Protein AF-A0A453C137-F1 (afdb_monomer_lite)

Secondary structure (DSSP, 8-state):
-TTSS-B--TTT---SB-HHHHHHHHHHHHHHHTTS-HHHHHHHHHHHTT--S-HHHHHHHHHHHHHH---TT-EEEEEETTEEEEEEEEEEEESSS-EEEEEEEE-TTS-EEEEEEEEGGGEE--S-SS-HHHHHHHHHHHEEEETTEEE-HHHHHHHT---SPPGGGHHHHHHHHHHHHHTS--SS-------

Sequence (195 aa):
LYRKRVWTCKVSGKSNLTYEEALVSEQRAAEKAQQLPRELMSPVLQMIQYSTLNLTDLVNKIYGSLQENLFEGLELHAKRDGSESACKILKVVGSGKTTSYEVGWIGQDNAITSTSVLRADDLIRKKAPCGRNMLKIFIRESTSQNSPWIVHMDLAKKYGIPTEPPKDMIVTIFSCFLYSLSYYYDPNTSWLTEW

Radius of gyration: 21.4 Å; chains: 1; bounding box: 45×45×66 Å

Structure (mmCIF, N/CA/C/O backbone):
data_AF-A0A453C137-F1
#
_entry.id   AF-A0A453C137-F1
#
loop_
_atom_site.group_PDB
_atom_site.id
_atom_site.type_symbol
_atom_site.label_atom_id
_atom_site.label_alt_id
_atom_site.label_comp_id
_atom_site.label_asym_id
_atom_site.label_entity_id
_atom_site.label_seq_id
_atom_site.pdbx_PDB_ins_code
_atom_site.Cartn_x
_atom_site.Cartn_y
_atom_site.Cartn_z
_atom_site.occupancy
_atom_site.B_iso_or_equiv
_atom_site.auth_seq_id
_atom_site.auth_comp_id
_atom_site.auth_asym_id
_atom_site.auth_atom_id
_atom_site.pdbx_PDB_model_num
ATOM 1 N N . LEU A 1 1 ? 16.926 -19.346 -25.808 1.00 78.75 1 LEU A N 1
ATOM 2 C CA . LEU A 1 1 ? 16.987 -18.428 -24.645 1.00 78.75 1 LEU A CA 1
ATOM 3 C C . LEU A 1 1 ? 15.736 -18.527 -23.761 1.00 78.75 1 LEU A C 1
ATOM 5 O O . LEU A 1 1 ? 15.878 -18.723 -22.564 1.00 78.75 1 LEU A O 1
ATOM 9 N N . TYR A 1 2 ?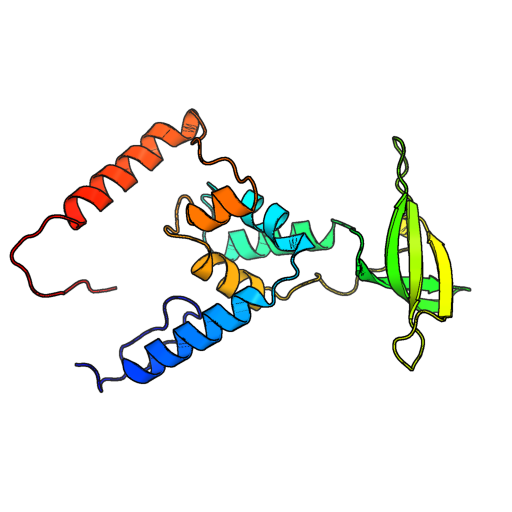 14.529 -18.503 -24.334 1.00 88.81 2 TYR A N 1
ATOM 10 C CA . TYR A 1 2 ? 13.247 -18.470 -23.602 1.00 88.81 2 TYR A CA 1
ATOM 11 C C . TYR A 1 2 ? 12.959 -19.638 -22.637 1.00 88.81 2 TYR A C 1
ATOM 13 O O . TYR A 1 2 ? 12.317 -19.435 -21.613 1.00 88.81 2 TYR A O 1
ATOM 21 N N . ARG A 1 3 ? 13.487 -20.842 -22.906 1.00 91.81 3 ARG A N 1
ATOM 22 C CA . ARG A 1 3 ? 13.360 -22.020 -22.018 1.00 91.81 3 ARG A CA 1
ATOM 23 C C . ARG A 1 3 ? 14.419 -22.097 -20.906 1.00 91.81 3 ARG A C 1
ATOM 25 O O . ARG A 1 3 ? 14.374 -23.011 -20.091 1.00 91.81 3 ARG A O 1
ATOM 32 N N . LYS A 1 4 ? 15.406 -21.190 -20.885 1.00 94.56 4 LYS A N 1
ATOM 33 C CA . LYS A 1 4 ? 16.416 -21.146 -19.814 1.00 94.56 4 LYS A CA 1
ATOM 34 C C . LYS A 1 4 ? 15.814 -20.487 -18.576 1.00 94.56 4 LYS A C 1
ATOM 36 O O . LYS A 1 4 ? 15.085 -19.510 -18.709 1.00 94.56 4 LYS A O 1
ATOM 41 N N . ARG A 1 5 ? 16.170 -20.974 -17.387 1.00 95.50 5 ARG A N 1
ATOM 42 C CA . ARG A 1 5 ? 15.717 -20.417 -16.105 1.00 95.50 5 ARG A CA 1
ATOM 43 C C . ARG A 1 5 ? 16.576 -19.242 -15.639 1.00 95.50 5 ARG A C 1
ATOM 45 O O . ARG A 1 5 ? 17.238 -19.296 -14.614 1.00 95.50 5 ARG A O 1
ATOM 52 N N . VAL A 1 6 ? 16.613 -18.198 -16.453 1.00 95.44 6 VAL A N 1
ATOM 53 C CA . VAL A 1 6 ? 17.407 -16.980 -16.205 1.00 95.44 6 VAL A CA 1
ATOM 54 C C . VAL A 1 6 ? 16.528 -15.742 -16.045 1.00 95.44 6 VAL A C 1
ATOM 56 O O . VAL A 1 6 ? 17.033 -14.654 -15.801 1.00 95.44 6 VAL A O 1
ATOM 59 N N . TRP A 1 7 ? 15.211 -15.895 -16.184 1.00 94.50 7 TRP A N 1
ATOM 60 C CA . TRP A 1 7 ? 14.275 -14.784 -16.167 1.00 94.50 7 TRP A CA 1
ATOM 61 C C . TRP A 1 7 ? 13.843 -14.458 -14.742 1.00 94.50 7 TRP A C 1
ATOM 63 O O . TRP A 1 7 ? 13.707 -15.339 -13.885 1.00 94.50 7 TRP A O 1
ATOM 73 N N . THR A 1 8 ? 13.611 -13.169 -14.516 1.00 94.81 8 THR A N 1
ATOM 74 C CA . THR A 1 8 ? 13.088 -12.628 -13.266 1.00 94.81 8 THR A CA 1
ATOM 75 C C . THR A 1 8 ? 11.828 -11.837 -13.570 1.00 94.81 8 THR A C 1
ATOM 77 O O . THR A 1 8 ? 11.821 -10.987 -14.452 1.00 94.81 8 THR A O 1
ATOM 80 N N . CYS A 1 9 ? 10.758 -12.115 -12.833 1.00 93.50 9 CYS A N 1
ATOM 81 C CA . CYS A 1 9 ? 9.501 -11.381 -12.931 1.00 93.50 9 CYS A CA 1
ATOM 82 C C . CYS A 1 9 ? 9.709 -9.927 -12.483 1.00 93.50 9 CYS A C 1
ATOM 84 O O . CYS A 1 9 ? 10.063 -9.694 -11.321 1.00 93.50 9 CYS A O 1
ATOM 86 N N . LYS A 1 10 ? 9.425 -8.953 -13.357 1.00 90.38 10 LYS A N 1
ATOM 87 C CA . LYS A 1 10 ? 9.637 -7.519 -13.084 1.00 90.38 10 LYS A CA 1
ATOM 88 C C . LYS A 1 10 ? 8.884 -7.030 -11.843 1.00 90.38 10 LYS A C 1
ATOM 90 O O . LYS A 1 10 ? 9.412 -6.250 -11.055 1.00 90.38 10 LYS A O 1
ATOM 95 N N . VAL A 1 11 ? 7.661 -7.517 -11.646 1.00 91.12 11 VAL A N 1
ATOM 96 C CA . VAL A 1 11 ? 6.744 -7.024 -10.607 1.00 91.12 11 VAL A CA 1
ATOM 97 C C . VAL A 1 11 ? 6.994 -7.709 -9.257 1.00 91.12 11 VAL A C 1
ATOM 99 O O . VAL A 1 11 ? 7.174 -7.062 -8.222 1.00 91.12 11 VAL A O 1
ATOM 102 N N . SER A 1 12 ? 7.055 -9.045 -9.243 1.00 89.62 12 SER A N 1
ATOM 103 C CA . SER A 1 12 ? 7.234 -9.809 -7.999 1.00 89.62 12 SER A CA 1
ATOM 104 C C . SER A 1 12 ? 8.695 -9.940 -7.557 1.00 89.62 12 SER A C 1
ATOM 106 O O . SER A 1 12 ? 8.953 -10.143 -6.371 1.00 89.62 12 SER A O 1
ATOM 108 N N . GLY A 1 13 ? 9.651 -9.825 -8.485 1.00 90.88 13 GLY A N 1
ATOM 109 C CA . GLY A 1 13 ? 11.076 -10.066 -8.247 1.00 90.88 13 GLY A CA 1
ATOM 110 C C . GLY A 1 13 ? 11.463 -11.545 -8.124 1.00 90.88 13 GLY A C 1
ATOM 111 O O . GLY A 1 13 ? 12.589 -11.838 -7.736 1.00 90.88 13 GLY A O 1
ATOM 112 N N . LYS A 1 14 ? 10.553 -12.488 -8.414 1.00 92.50 14 LYS A N 1
ATOM 113 C CA . LYS A 1 14 ? 10.872 -13.926 -8.446 1.00 92.50 14 LYS A CA 1
ATOM 114 C C . LYS A 1 14 ? 11.820 -14.229 -9.604 1.00 92.50 14 LYS A C 1
ATOM 116 O O . LYS A 1 14 ? 11.472 -13.936 -10.745 1.00 92.50 14 LYS A O 1
ATOM 121 N N . SER A 1 15 ? 12.967 -14.826 -9.302 1.00 95.38 15 SER A N 1
ATOM 122 C CA . SER A 1 15 ? 14.008 -15.206 -10.262 1.00 95.38 15 SER A CA 1
ATOM 123 C C . SER A 1 15 ? 13.998 -16.709 -10.565 1.00 95.38 15 SER A C 1
ATOM 125 O O . SER A 1 15 ? 13.181 -17.455 -10.017 1.00 95.38 15 SER A O 1
ATOM 127 N N . ASN A 1 16 ? 14.919 -17.155 -11.428 1.00 95.75 16 ASN A N 1
ATOM 128 C CA . ASN A 1 16 ? 15.077 -18.557 -11.841 1.00 95.75 16 ASN A CA 1
ATOM 129 C C . ASN A 1 16 ? 13.836 -19.120 -12.565 1.00 95.75 16 ASN A C 1
ATOM 131 O O . ASN A 1 16 ? 13.469 -20.287 -12.402 1.00 95.75 16 ASN A O 1
ATOM 135 N N . LEU A 1 17 ? 13.184 -18.269 -13.359 1.00 94.94 17 LEU A N 1
ATOM 136 C CA . LEU A 1 17 ? 12.016 -18.602 -14.170 1.00 94.94 17 LEU A CA 1
ATOM 137 C C . LEU A 1 17 ? 12.413 -18.745 -15.641 1.00 94.94 17 LEU A C 1
ATOM 139 O O . LEU A 1 17 ? 13.383 -18.142 -16.106 1.00 94.94 17 LEU A O 1
ATOM 143 N N . THR A 1 18 ? 11.660 -19.539 -16.392 1.00 96.50 18 THR A N 1
ATOM 144 C CA . THR A 1 18 ? 11.597 -19.422 -17.856 1.00 96.50 18 THR A CA 1
ATOM 145 C C . THR A 1 18 ? 10.839 -18.156 -18.257 1.00 96.50 18 THR A C 1
ATOM 147 O O . THR A 1 18 ? 10.184 -17.525 -17.427 1.00 96.50 18 THR A O 1
ATOM 150 N N . TYR A 1 19 ? 10.909 -17.777 -19.533 1.00 95.38 19 TYR A N 1
ATOM 151 C CA . TYR A 1 19 ? 10.206 -16.592 -20.029 1.00 95.38 19 TYR A CA 1
ATOM 152 C C . TYR A 1 19 ? 8.687 -16.682 -19.806 1.00 95.38 19 TYR A C 1
ATOM 154 O O . TYR A 1 19 ? 8.081 -15.755 -19.278 1.00 95.38 19 TYR A O 1
ATOM 162 N N . GLU A 1 20 ? 8.082 -17.826 -20.139 1.00 96.19 20 GLU A N 1
ATOM 163 C CA . GLU A 1 20 ? 6.640 -18.055 -19.972 1.00 96.19 20 GLU A CA 1
ATOM 164 C C . GLU A 1 20 ? 6.228 -18.035 -18.491 1.00 96.19 20 GLU A C 1
ATOM 166 O O . GLU A 1 20 ? 5.239 -17.401 -18.124 1.00 96.19 20 GLU A O 1
ATOM 171 N N . GLU A 1 21 ? 7.016 -18.664 -17.611 1.00 96.12 21 GLU A N 1
ATOM 172 C CA . GLU A 1 21 ? 6.778 -18.629 -16.162 1.00 96.12 21 GLU A CA 1
ATOM 173 C C . GLU A 1 21 ? 6.902 -17.205 -15.595 1.00 96.12 21 GLU A C 1
ATOM 175 O O . GLU A 1 21 ? 6.120 -16.819 -14.721 1.00 96.12 21 GLU A O 1
ATOM 180 N N . ALA A 1 22 ? 7.867 -16.417 -16.082 1.00 95.06 22 ALA A N 1
ATOM 181 C CA . ALA A 1 22 ? 8.032 -15.021 -15.693 1.00 95.06 22 ALA A CA 1
ATOM 182 C C . ALA A 1 22 ? 6.817 -14.186 -16.110 1.00 95.06 22 ALA A C 1
ATOM 184 O O . ALA A 1 22 ? 6.266 -13.489 -15.260 1.00 95.06 22 ALA A O 1
ATOM 185 N N . LEU A 1 23 ? 6.336 -14.340 -17.348 1.00 94.56 23 LEU A N 1
ATOM 186 C CA . LEU A 1 23 ? 5.162 -13.632 -17.863 1.00 94.56 23 LEU A CA 1
ATOM 187 C C . LEU A 1 23 ? 3.892 -13.960 -17.058 1.00 94.56 23 LEU A C 1
ATOM 189 O O . LEU A 1 23 ? 3.176 -13.064 -16.613 1.00 94.56 23 LEU A O 1
ATOM 193 N N . VAL A 1 24 ? 3.647 -15.244 -16.775 1.00 96.88 24 VAL A N 1
ATOM 194 C CA . VAL A 1 24 ? 2.529 -15.667 -15.910 1.00 96.88 24 VAL A CA 1
ATOM 195 C C . VAL A 1 24 ? 2.686 -15.102 -14.495 1.00 96.88 24 VAL A C 1
ATOM 197 O O . VAL A 1 24 ? 1.706 -14.708 -13.857 1.00 96.88 24 VAL A O 1
ATOM 200 N N . SER A 1 25 ? 3.914 -15.050 -13.974 1.00 94.94 25 SER A N 1
ATOM 201 C CA . SER A 1 25 ? 4.180 -14.453 -12.666 1.00 94.94 25 SER A CA 1
ATOM 202 C C . SER A 1 25 ? 3.949 -12.940 -12.650 1.00 94.94 25 SER A C 1
ATOM 204 O O . SER A 1 25 ? 3.565 -12.425 -11.600 1.00 94.94 25 SER A O 1
ATOM 206 N N . GLU A 1 26 ? 4.201 -12.231 -13.750 1.00 93.94 26 GLU A N 1
ATOM 207 C CA . GLU A 1 26 ? 3.927 -10.796 -13.891 1.00 93.94 26 GLU A CA 1
ATOM 208 C C . GLU A 1 26 ? 2.427 -10.532 -13.871 1.00 93.94 26 GLU A C 1
ATOM 210 O O . GLU A 1 26 ? 1.974 -9.757 -13.034 1.00 93.94 26 GLU A O 1
ATOM 215 N N . GLN A 1 27 ? 1.648 -11.266 -14.668 1.00 94.88 27 GLN A N 1
ATOM 216 C CA . GLN A 1 27 ? 0.191 -11.127 -14.695 1.00 94.88 27 GLN A CA 1
ATOM 217 C C . GLN A 1 27 ? -0.437 -11.344 -13.310 1.00 94.88 27 GLN A C 1
ATOM 219 O O . GLN A 1 27 ? -1.190 -10.505 -12.821 1.00 94.88 27 GLN A O 1
ATOM 224 N N . ARG A 1 28 ? -0.055 -12.423 -12.613 1.00 96.12 28 ARG A N 1
ATOM 225 C CA . ARG A 1 28 ? -0.550 -12.699 -11.251 1.00 96.12 28 ARG A CA 1
ATOM 226 C C . ARG A 1 28 ? -0.129 -11.631 -10.241 1.00 96.12 28 ARG A C 1
ATOM 228 O O . ARG A 1 28 ? -0.837 -11.379 -9.268 1.00 96.12 28 ARG A O 1
ATOM 235 N N . ALA A 1 29 ? 1.057 -11.049 -10.410 1.00 93.12 29 ALA A N 1
ATOM 236 C CA . ALA A 1 29 ? 1.532 -9.987 -9.532 1.00 93.12 29 ALA A CA 1
ATOM 237 C C . ALA A 1 29 ? 0.783 -8.670 -9.787 1.00 93.12 29 ALA A C 1
ATOM 239 O O . ALA A 1 29 ? 0.429 -8.003 -8.816 1.00 93.12 29 ALA A O 1
ATOM 240 N N . ALA A 1 30 ? 0.472 -8.349 -11.044 1.00 91.25 30 ALA A N 1
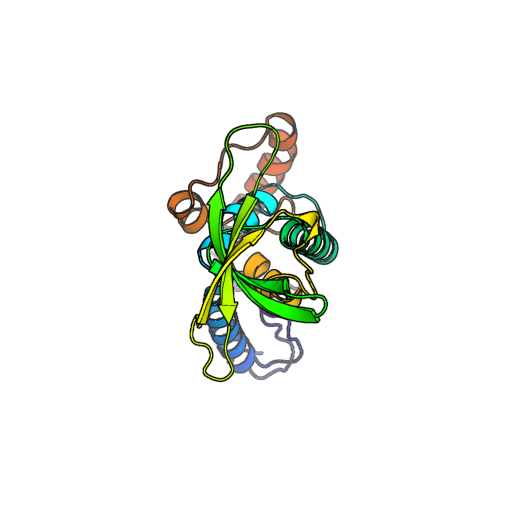ATOM 241 C CA . ALA A 1 30 ? -0.349 -7.202 -11.419 1.00 91.25 30 ALA A CA 1
ATOM 242 C C . ALA A 1 30 ? -1.781 -7.327 -10.867 1.00 91.25 30 ALA A C 1
ATOM 244 O O . ALA A 1 30 ? -2.275 -6.413 -10.209 1.00 91.25 30 ALA A O 1
ATOM 245 N N . GLU A 1 31 ? -2.416 -8.495 -11.012 1.00 94.56 31 GLU A N 1
ATOM 246 C CA . GLU A 1 31 ? -3.720 -8.795 -10.395 1.00 94.56 31 GLU A CA 1
ATOM 247 C C . GLU A 1 31 ? -3.674 -8.626 -8.872 1.00 94.56 31 GLU A C 1
ATOM 249 O O . GLU A 1 31 ? -4.571 -8.050 -8.258 1.00 94.56 31 GLU A O 1
ATOM 254 N N . LYS A 1 32 ? -2.587 -9.080 -8.242 1.00 94.06 32 LYS A N 1
ATOM 255 C CA . LYS A 1 32 ? -2.390 -8.919 -6.803 1.00 94.06 32 LYS A CA 1
ATOM 256 C C . LYS A 1 32 ? -2.217 -7.454 -6.396 1.00 94.06 32 LYS A C 1
ATOM 258 O O . LYS A 1 32 ? -2.737 -7.069 -5.354 1.00 94.06 32 LYS A O 1
ATOM 263 N N . ALA A 1 33 ? -1.532 -6.634 -7.192 1.00 92.94 33 ALA A N 1
ATOM 264 C CA . ALA A 1 33 ? -1.376 -5.202 -6.927 1.00 92.94 33 ALA A CA 1
ATOM 265 C C . ALA A 1 33 ? -2.733 -4.476 -6.868 1.00 92.94 33 ALA A C 1
ATOM 267 O O . ALA A 1 33 ? -2.912 -3.564 -6.061 1.00 92.94 33 ALA A O 1
ATOM 268 N N . GLN A 1 34 ? -3.708 -4.920 -7.667 1.00 90.69 34 GLN A N 1
ATOM 269 C CA . GLN A 1 34 ? -5.069 -4.372 -7.682 1.00 90.69 34 GLN A CA 1
ATOM 270 C C . GLN A 1 34 ? -5.869 -4.681 -6.406 1.00 90.69 34 GLN A C 1
ATOM 272 O O . GLN A 1 34 ? -6.888 -4.040 -6.165 1.00 90.69 34 GLN A O 1
ATOM 277 N N . GLN A 1 35 ? -5.410 -5.621 -5.570 1.00 91.31 35 GLN A N 1
ATOM 278 C CA . GLN A 1 35 ? -6.039 -5.950 -4.284 1.00 91.31 35 GLN A CA 1
ATOM 279 C C . GLN A 1 35 ? -5.698 -4.950 -3.171 1.00 91.31 35 GLN A C 1
ATOM 281 O O . GLN A 1 35 ? -6.204 -5.087 -2.057 1.00 91.31 35 GLN A O 1
ATOM 286 N N . LEU A 1 36 ? -4.822 -3.968 -3.422 1.00 90.94 36 LEU A N 1
ATOM 287 C CA . LEU A 1 36 ? -4.607 -2.884 -2.468 1.00 90.94 36 LEU A CA 1
ATOM 288 C C . LEU A 1 36 ? -5.937 -2.110 -2.284 1.00 90.94 36 LEU A C 1
ATOM 290 O O . LEU A 1 36 ? -6.576 -1.763 -3.279 1.00 90.94 36 LEU A O 1
ATOM 294 N N . PRO A 1 37 ? -6.382 -1.836 -1.043 1.00 87.88 37 PRO A N 1
ATOM 295 C CA . PRO A 1 37 ? -7.605 -1.073 -0.801 1.00 87.88 37 PRO A CA 1
ATOM 296 C C . PRO A 1 37 ? -7.592 0.286 -1.506 1.00 87.88 37 PRO A C 1
ATOM 298 O O . PRO A 1 37 ? -6.563 0.970 -1.543 1.00 87.88 37 PRO A O 1
ATOM 301 N N . ARG A 1 38 ? -8.739 0.694 -2.061 1.00 88.19 38 ARG A N 1
ATOM 302 C CA . ARG A 1 38 ? -8.853 1.921 -2.867 1.00 88.19 38 ARG A CA 1
ATOM 303 C C . ARG A 1 38 ? -8.508 3.168 -2.051 1.00 88.19 38 ARG A C 1
ATOM 305 O O . ARG A 1 38 ? -7.904 4.095 -2.582 1.00 88.19 38 ARG A O 1
ATOM 312 N N . GLU A 1 39 ? -8.837 3.154 -0.768 1.00 85.69 39 GLU A N 1
ATOM 313 C CA . GLU A 1 39 ? -8.579 4.210 0.212 1.00 85.69 39 GLU A CA 1
ATOM 314 C C . GLU A 1 39 ? -7.073 4.447 0.398 1.00 85.69 39 GLU A C 1
ATOM 316 O O . GLU A 1 39 ? -6.645 5.561 0.687 1.00 85.69 39 GLU A O 1
ATOM 321 N N . LEU A 1 40 ? -6.255 3.411 0.180 1.00 89.56 40 LEU A N 1
ATOM 322 C CA . LEU A 1 40 ? -4.800 3.482 0.298 1.00 89.56 40 LEU A CA 1
ATOM 323 C C . LEU A 1 40 ? -4.107 3.880 -1.003 1.00 89.56 40 LEU A C 1
ATOM 325 O O . LEU A 1 40 ? -2.963 4.321 -0.952 1.00 89.56 40 LEU A O 1
ATOM 329 N N . MET A 1 41 ? -4.772 3.754 -2.154 1.00 92.00 41 MET A N 1
ATOM 330 C CA . MET A 1 41 ? -4.158 4.007 -3.462 1.00 92.00 41 MET A CA 1
ATOM 331 C C . MET A 1 41 ? -3.574 5.416 -3.551 1.00 92.00 41 MET A C 1
ATOM 333 O O . MET A 1 41 ? -2.383 5.568 -3.805 1.00 92.00 41 MET A O 1
ATOM 337 N N . SER A 1 42 ? -4.387 6.445 -3.297 1.00 92.44 42 SER A N 1
ATOM 338 C CA . SER A 1 42 ? -3.931 7.836 -3.397 1.00 92.44 42 SER A CA 1
ATOM 339 C C . SER A 1 42 ? -2.810 8.157 -2.391 1.00 92.44 42 SER A C 1
ATOM 341 O O . SER A 1 42 ? -1.747 8.589 -2.838 1.00 92.44 42 SER A O 1
ATOM 343 N N . PRO A 1 43 ? -2.956 7.895 -1.073 1.00 92.06 43 PRO A N 1
ATOM 344 C CA . PRO A 1 43 ? -1.881 8.151 -0.108 1.00 92.06 43 PRO A CA 1
ATOM 345 C C . PRO A 1 43 ? -0.576 7.411 -0.427 1.00 92.06 43 PRO A C 1
ATOM 347 O O . PRO A 1 43 ? 0.511 7.973 -0.301 1.00 92.06 43 PRO A O 1
ATOM 350 N N . VAL A 1 44 ? -0.662 6.149 -0.861 1.00 95.31 44 VAL A N 1
ATOM 351 C CA . VAL A 1 44 ? 0.524 5.352 -1.195 1.00 95.31 44 VAL A CA 1
ATOM 352 C C . VAL A 1 44 ? 1.214 5.896 -2.443 1.00 95.31 44 VAL A C 1
ATOM 354 O O . VAL A 1 44 ? 2.425 6.092 -2.413 1.00 95.31 44 VAL A O 1
ATOM 357 N N . LEU A 1 45 ? 0.473 6.203 -3.511 1.00 96.31 45 LEU A N 1
ATOM 358 C CA . LEU A 1 45 ? 1.040 6.773 -4.738 1.00 96.31 45 LEU A CA 1
ATOM 359 C C . LEU A 1 45 ? 1.696 8.141 -4.497 1.00 96.31 45 LEU A C 1
ATOM 361 O O . LEU A 1 45 ? 2.759 8.404 -5.056 1.00 96.31 45 LEU A O 1
ATOM 365 N N . GLN A 1 46 ? 1.127 8.976 -3.623 1.00 94.94 46 GLN A N 1
ATOM 366 C CA . GLN A 1 46 ? 1.733 10.253 -3.226 1.00 94.94 46 GLN A CA 1
ATOM 367 C C . GLN A 1 46 ? 3.079 10.064 -2.517 1.00 94.94 46 GLN A C 1
ATOM 369 O O . GLN A 1 46 ? 4.013 10.816 -2.768 1.00 94.94 46 GLN A O 1
ATOM 374 N N . MET A 1 47 ? 3.202 9.051 -1.653 1.00 95.25 47 MET A N 1
ATOM 375 C CA . MET A 1 47 ? 4.470 8.736 -0.983 1.00 95.25 47 MET A CA 1
ATOM 376 C C . MET A 1 47 ? 5.520 8.133 -1.925 1.00 95.25 47 MET A C 1
ATOM 378 O O . MET A 1 47 ? 6.716 8.234 -1.645 1.00 95.25 47 MET A O 1
ATOM 382 N N . ILE A 1 48 ? 5.080 7.469 -2.997 1.00 96.62 48 ILE A N 1
ATOM 383 C CA . ILE A 1 48 ? 5.954 6.884 -4.018 1.00 96.62 48 ILE A CA 1
ATOM 384 C C . ILE A 1 48 ? 6.517 7.977 -4.920 1.00 96.62 48 ILE A C 1
ATOM 386 O O . ILE A 1 48 ? 7.724 8.008 -5.142 1.00 96.62 48 ILE A O 1
ATOM 390 N N . GLN A 1 49 ? 5.655 8.853 -5.437 1.00 95.31 49 GLN A N 1
ATOM 391 C CA . GLN A 1 49 ? 6.020 9.850 -6.434 1.00 95.31 49 GLN A CA 1
ATOM 392 C C . GLN A 1 49 ? 7.211 10.699 -5.967 1.00 95.31 49 GLN A C 1
ATOM 394 O O . GLN A 1 49 ? 7.195 11.291 -4.890 1.00 95.31 49 GLN A O 1
ATOM 399 N N . TYR A 1 50 ? 8.256 10.740 -6.792 1.00 93.31 50 TYR A N 1
ATOM 400 C CA . TYR A 1 50 ? 9.518 11.440 -6.546 1.00 93.31 50 TYR A CA 1
ATOM 401 C C . TYR A 1 50 ? 10.332 10.970 -5.332 1.00 93.31 50 TYR A C 1
ATOM 403 O O . TYR A 1 50 ? 11.329 11.599 -4.978 1.00 93.31 50 TYR A O 1
ATOM 411 N N . SER A 1 51 ? 9.990 9.842 -4.708 1.00 93.62 51 SER A N 1
ATOM 412 C CA . SER A 1 51 ? 10.858 9.246 -3.693 1.00 93.62 51 SER A CA 1
ATOM 413 C C . SER A 1 51 ? 12.211 8.872 -4.305 1.00 93.62 51 SER A C 1
ATOM 415 O O . SER A 1 51 ? 12.276 8.315 -5.396 1.00 93.62 51 SER A O 1
ATOM 417 N N . THR A 1 52 ? 13.302 9.140 -3.596 1.00 94.12 52 THR A N 1
ATOM 418 C CA . THR A 1 52 ? 14.668 8.742 -3.984 1.00 94.12 52 THR A CA 1
ATOM 419 C C . THR A 1 52 ? 15.183 7.547 -3.178 1.00 94.12 52 THR A C 1
ATOM 421 O O . THR A 1 52 ? 16.311 7.096 -3.372 1.00 94.12 52 THR A O 1
ATOM 424 N N . LEU A 1 53 ? 14.362 7.017 -2.263 1.00 95.50 53 LEU A N 1
ATOM 425 C CA . LEU A 1 53 ? 14.702 5.855 -1.446 1.00 95.50 53 LEU A CA 1
ATOM 426 C C . LEU A 1 53 ? 14.809 4.596 -2.310 1.00 95.50 53 LEU A C 1
ATOM 428 O O . LEU A 1 53 ? 14.057 4.426 -3.268 1.00 95.50 53 LEU A O 1
ATOM 432 N N . ASN A 1 54 ? 15.668 3.651 -1.925 1.00 95.69 54 ASN A N 1
ATOM 433 C CA . ASN A 1 54 ? 15.602 2.313 -2.512 1.00 95.69 54 ASN A CA 1
ATOM 434 C C . ASN A 1 54 ? 14.263 1.634 -2.153 1.00 95.69 54 ASN A C 1
ATOM 436 O O . ASN A 1 54 ? 13.562 2.040 -1.222 1.00 95.69 54 ASN A O 1
ATOM 440 N N . LEU A 1 55 ? 13.909 0.566 -2.875 1.00 95.25 55 LEU A N 1
ATOM 441 C CA . LEU A 1 55 ? 12.614 -0.099 -2.708 1.00 95.25 55 LEU A CA 1
ATOM 442 C C . LEU A 1 55 ? 12.352 -0.566 -1.266 1.00 95.25 55 LEU A C 1
ATOM 444 O O . LEU A 1 55 ? 11.222 -0.478 -0.792 1.00 95.25 55 LEU A O 1
ATOM 448 N N . THR A 1 56 ? 13.362 -1.093 -0.572 1.00 96.31 56 THR A N 1
ATOM 449 C CA . THR A 1 56 ? 13.191 -1.618 0.790 1.00 96.31 56 THR A CA 1
ATOM 450 C C . THR A 1 56 ? 12.863 -0.496 1.767 1.00 96.31 56 THR A C 1
ATOM 452 O O . THR A 1 56 ? 11.909 -0.618 2.538 1.00 96.31 56 THR A O 1
ATOM 455 N N . ASP A 1 57 ? 13.596 0.611 1.688 1.00 97.44 57 ASP A N 1
ATOM 456 C CA . ASP A 1 57 ? 13.394 1.760 2.568 1.00 97.44 57 ASP A CA 1
ATOM 457 C C . ASP A 1 57 ? 12.090 2.491 2.249 1.00 97.44 57 ASP A C 1
ATOM 459 O O . ASP A 1 57 ? 11.353 2.854 3.166 1.00 97.44 57 ASP A O 1
ATOM 463 N N . LEU A 1 58 ? 11.733 2.614 0.965 1.00 97.44 58 LEU A N 1
ATOM 464 C CA . LEU A 1 58 ? 10.440 3.158 0.548 1.00 97.44 58 LEU A CA 1
ATOM 465 C C . LEU A 1 58 ? 9.276 2.327 1.104 1.00 97.44 58 LEU A C 1
ATOM 467 O O . LEU A 1 58 ? 8.333 2.876 1.672 1.00 97.44 58 LEU A O 1
ATOM 471 N N . VAL A 1 59 ? 9.357 0.997 1.006 1.00 96.94 59 VAL A N 1
ATOM 472 C CA . VAL A 1 59 ? 8.342 0.089 1.562 1.00 96.94 59 VAL A CA 1
ATOM 473 C C . VAL A 1 59 ? 8.226 0.248 3.070 1.00 96.94 59 VAL A C 1
ATOM 475 O O . VAL A 1 59 ? 7.112 0.270 3.585 1.00 96.94 59 VAL A O 1
ATOM 478 N N . ASN A 1 60 ? 9.345 0.351 3.788 1.00 96.06 60 ASN A N 1
ATOM 479 C CA . ASN A 1 60 ? 9.327 0.521 5.239 1.00 96.06 60 ASN A CA 1
ATOM 480 C C . ASN A 1 60 ? 8.739 1.876 5.648 1.00 96.06 60 ASN A C 1
ATOM 482 O O . ASN A 1 60 ? 7.921 1.913 6.565 1.00 96.06 60 ASN A O 1
ATOM 486 N N . LYS A 1 61 ? 9.083 2.954 4.933 1.00 95.94 61 LYS A N 1
ATOM 487 C CA . LYS A 1 61 ? 8.510 4.291 5.139 1.00 95.94 61 LYS A CA 1
ATOM 488 C C . LYS A 1 61 ? 6.994 4.287 4.941 1.00 95.94 61 LYS A C 1
ATOM 490 O O . LYS A 1 61 ? 6.263 4.722 5.827 1.00 95.94 61 LYS A O 1
ATOM 495 N N . ILE A 1 62 ? 6.521 3.753 3.812 1.00 95.44 62 ILE A N 1
ATOM 496 C CA . ILE A 1 62 ? 5.085 3.651 3.515 1.00 95.44 62 ILE A CA 1
ATOM 497 C C . ILE A 1 62 ? 4.395 2.780 4.564 1.00 95.44 62 ILE A C 1
ATOM 499 O O . ILE A 1 62 ? 3.368 3.171 5.105 1.00 95.44 62 ILE A O 1
ATOM 503 N N . TYR A 1 63 ? 4.967 1.619 4.893 1.00 93.56 63 TYR A N 1
ATOM 504 C CA . TYR A 1 63 ? 4.401 0.714 5.890 1.00 93.56 63 TYR A CA 1
ATOM 505 C C . TYR A 1 63 ? 4.243 1.394 7.257 1.00 93.56 63 TYR A C 1
ATOM 507 O O . TYR A 1 63 ? 3.187 1.250 7.864 1.00 93.56 63 TYR A O 1
ATOM 515 N N . GLY A 1 64 ? 5.246 2.153 7.714 1.00 91.44 64 GLY A N 1
ATOM 516 C CA . GLY A 1 64 ? 5.177 2.922 8.960 1.00 91.44 64 GLY A CA 1
ATOM 517 C C . GLY A 1 64 ? 4.087 3.995 8.924 1.00 91.44 64 GLY A C 1
ATOM 518 O O . GLY A 1 64 ? 3.230 4.020 9.801 1.00 91.44 64 GLY A O 1
ATOM 519 N N . SER A 1 65 ? 4.027 4.795 7.855 1.00 90.38 65 SER A N 1
ATOM 520 C CA . SER A 1 65 ? 2.976 5.813 7.694 1.00 90.38 65 SER A CA 1
ATOM 521 C C . SER A 1 65 ? 1.569 5.201 7.682 1.00 90.38 65 SER A C 1
ATOM 523 O O . SER A 1 65 ? 0.641 5.704 8.316 1.00 90.38 65 SER A O 1
ATOM 525 N N . LEU A 1 66 ? 1.402 4.051 7.022 1.00 87.56 66 LEU A N 1
ATOM 526 C CA . LEU A 1 66 ? 0.136 3.326 7.013 1.00 87.56 66 LEU A CA 1
ATOM 527 C C . LEU A 1 66 ? -0.237 2.731 8.374 1.00 87.56 66 LEU A C 1
ATOM 529 O O . LEU A 1 66 ? -1.400 2.381 8.537 1.00 87.56 66 LEU A O 1
ATOM 533 N N . GLN A 1 67 ? 0.693 2.585 9.325 1.00 84.00 67 GLN A N 1
ATOM 534 C CA . GLN A 1 67 ? 0.397 2.158 10.699 1.00 84.00 67 GLN A CA 1
ATOM 535 C C . GLN A 1 67 ? -0.093 3.299 11.592 1.00 84.00 67 GLN A C 1
ATOM 537 O O . GLN A 1 67 ? -0.811 3.027 12.553 1.00 84.00 67 GLN A O 1
ATOM 542 N N . GLU A 1 68 ? 0.217 4.545 11.262 1.00 81.69 68 GLU A N 1
ATOM 543 C CA . GLU A 1 68 ? -0.197 5.713 12.048 1.00 81.69 68 GLU A CA 1
ATOM 544 C C . GLU A 1 68 ? -1.534 6.282 11.558 1.00 81.69 68 GLU A C 1
ATOM 546 O O . GLU A 1 68 ? -2.357 6.726 12.353 1.00 81.69 68 GLU A O 1
ATOM 551 N N . ASN A 1 69 ? -1.803 6.194 10.254 1.00 82.00 69 ASN A N 1
ATOM 552 C CA . ASN A 1 69 ? -3.006 6.769 9.659 1.00 82.00 69 ASN A CA 1
ATOM 553 C C . ASN A 1 69 ? -4.252 5.893 9.875 1.00 82.00 69 ASN A C 1
ATOM 555 O O . ASN A 1 69 ? -4.268 4.707 9.516 1.00 82.00 69 ASN A O 1
ATOM 559 N N . LEU A 1 70 ? -5.307 6.501 10.423 1.00 84.00 70 LEU A N 1
ATOM 560 C CA . LEU A 1 70 ? -6.630 5.913 10.638 1.00 84.00 70 LEU A CA 1
ATOM 561 C C . LEU A 1 70 ? -7.629 6.525 9.648 1.00 84.00 70 LEU A C 1
ATOM 563 O O . LEU A 1 70 ? -7.680 7.742 9.487 1.00 84.00 70 LEU A O 1
ATOM 567 N N . PHE A 1 71 ? -8.409 5.683 8.976 1.00 85.44 71 PHE A N 1
ATOM 568 C CA . PHE A 1 71 ? -9.349 6.088 7.931 1.00 85.44 71 PHE A CA 1
ATOM 569 C C . PHE A 1 71 ? -10.590 5.189 7.945 1.00 85.44 71 PHE A C 1
ATOM 571 O O . PHE A 1 71 ? -10.587 4.122 8.560 1.00 85.44 71 PHE A O 1
ATOM 578 N N . GLU A 1 72 ? -11.655 5.628 7.283 1.00 88.56 72 GLU A N 1
ATOM 579 C CA . GLU A 1 72 ? -12.918 4.888 7.201 1.00 88.56 72 GLU A CA 1
ATOM 580 C C . GLU A 1 72 ? -12.744 3.540 6.489 1.00 88.56 72 GLU A C 1
ATOM 582 O O . GLU A 1 72 ? -11.988 3.404 5.532 1.00 88.56 72 GLU A O 1
ATOM 587 N N . GLY A 1 73 ? -13.431 2.513 6.976 1.00 86.06 73 GLY A N 1
ATOM 588 C CA . GLY A 1 73 ? -13.316 1.138 6.502 1.00 86.06 73 GLY A CA 1
ATOM 589 C C . GLY A 1 73 ? -12.149 0.346 7.101 1.00 86.06 73 GLY A C 1
ATOM 590 O O . GLY A 1 73 ? -12.092 -0.866 6.894 1.00 86.06 73 GLY A O 1
ATOM 591 N N . LEU A 1 74 ? -11.248 0.973 7.865 1.00 86.69 74 LEU A N 1
ATOM 592 C CA . LEU A 1 74 ? -10.121 0.282 8.489 1.00 86.69 74 LEU A CA 1
ATOM 593 C C . LEU A 1 74 ? -10.580 -0.625 9.641 1.00 86.69 74 LEU A C 1
ATOM 595 O O . LEU A 1 74 ? -11.223 -0.167 10.584 1.00 86.69 74 LEU A O 1
ATOM 599 N N . GLU A 1 75 ? -10.179 -1.894 9.591 1.00 88.81 75 GLU A N 1
ATOM 600 C CA . GLU A 1 75 ? -10.435 -2.886 10.640 1.00 88.81 75 GLU A CA 1
ATOM 601 C C . GLU A 1 75 ? -9.230 -3.012 11.583 1.00 88.81 75 GLU A C 1
ATOM 603 O O . GLU A 1 75 ? -8.077 -3.111 11.150 1.00 88.81 75 GLU A O 1
ATOM 608 N N . LEU A 1 76 ? -9.490 -2.965 12.888 1.00 90.44 76 LEU A N 1
ATOM 609 C CA . LEU A 1 76 ? -8.490 -2.963 13.956 1.00 90.44 76 LEU A CA 1
ATOM 610 C C . LEU A 1 76 ? -9.098 -3.479 15.271 1.00 90.44 76 LEU A C 1
ATOM 612 O O . LEU A 1 76 ? -10.197 -4.023 15.277 1.00 90.44 76 LEU A O 1
ATOM 616 N N . HIS A 1 77 ? -8.370 -3.379 16.382 1.00 91.31 77 HIS A N 1
ATOM 617 C CA . HIS A 1 77 ? -8.897 -3.729 17.700 1.00 91.31 77 HIS A CA 1
ATOM 618 C C . HIS A 1 77 ? -9.058 -2.482 18.550 1.00 91.31 77 HIS A C 1
ATOM 620 O O . HIS A 1 77 ? -8.303 -1.532 18.406 1.00 91.31 77 HIS A O 1
ATOM 626 N N . ALA A 1 78 ? -9.993 -2.490 19.481 1.00 92.75 78 ALA A N 1
ATOM 627 C CA . ALA A 1 78 ? -10.116 -1.429 20.463 1.00 92.75 78 ALA A CA 1
ATOM 628 C C . ALA A 1 78 ? -10.534 -1.996 21.814 1.00 92.75 78 ALA A C 1
ATOM 630 O O . ALA A 1 78 ? -11.047 -3.118 21.899 1.00 92.75 78 ALA A O 1
ATOM 631 N N . LYS A 1 79 ? -10.300 -1.225 22.877 1.00 89.94 79 LYS A N 1
ATOM 632 C CA . LYS A 1 79 ? -10.788 -1.593 24.207 1.00 89.94 79 LYS A CA 1
ATOM 633 C C . LYS A 1 79 ? -12.300 -1.393 24.276 1.00 89.94 79 LYS A C 1
ATOM 635 O O . LYS A 1 79 ? -12.803 -0.301 24.032 1.00 89.94 79 LYS A O 1
ATOM 640 N N . ARG A 1 80 ? -13.004 -2.457 24.646 1.00 86.56 80 ARG A N 1
ATOM 641 C CA . ARG A 1 80 ? -14.435 -2.506 24.935 1.00 86.56 80 ARG A CA 1
ATOM 642 C C . ARG A 1 80 ? -14.618 -3.153 26.298 1.00 86.56 80 ARG A C 1
ATOM 644 O O . ARG A 1 80 ? -14.185 -4.285 26.487 1.00 86.56 80 ARG A O 1
ATOM 651 N N . ASP A 1 81 ? -15.215 -2.435 27.244 1.00 84.38 81 ASP A N 1
ATOM 652 C CA . ASP A 1 81 ? -15.538 -2.968 28.578 1.00 84.38 81 ASP A CA 1
ATOM 653 C C . ASP A 1 81 ? -14.333 -3.641 29.279 1.00 84.38 81 ASP A C 1
ATOM 655 O O . ASP A 1 81 ? -14.447 -4.677 29.928 1.00 84.38 81 ASP A O 1
ATOM 659 N N . GLY A 1 82 ? -13.132 -3.074 29.096 1.00 82.94 82 GLY A N 1
ATOM 660 C CA . GLY A 1 82 ? -11.877 -3.599 29.654 1.00 82.94 82 GLY A CA 1
ATOM 661 C C . GLY A 1 82 ? -11.215 -4.737 28.862 1.00 82.94 82 GLY A C 1
ATOM 662 O O . GLY A 1 82 ? -10.104 -5.131 29.208 1.00 82.94 82 GLY A O 1
ATOM 663 N N . SER A 1 83 ? -11.832 -5.225 27.783 1.00 86.75 83 SER A N 1
ATOM 664 C CA . SER A 1 83 ? -11.307 -6.287 26.909 1.00 86.75 83 SER A CA 1
ATOM 665 C C . SER A 1 83 ? -11.003 -5.780 25.495 1.00 86.75 83 SER A C 1
ATOM 667 O O . SER A 1 83 ? -11.612 -4.828 25.018 1.00 86.75 83 SER A O 1
ATOM 669 N N . GLU A 1 84 ? -10.069 -6.410 24.782 1.00 91.69 84 GLU A N 1
ATOM 670 C CA . GLU A 1 84 ? -9.816 -6.085 23.371 1.00 91.69 84 GLU A CA 1
ATOM 671 C C . GLU A 1 84 ? -10.866 -6.743 22.468 1.00 91.69 84 GLU A C 1
ATOM 673 O O . GLU A 1 84 ? -11.048 -7.957 22.503 1.00 91.69 84 GLU A O 1
ATOM 678 N N . SER A 1 85 ? -11.524 -5.962 21.615 1.00 91.31 85 SER A N 1
ATOM 679 C CA . SER A 1 85 ? -12.505 -6.452 20.639 1.00 91.31 85 SER A CA 1
ATOM 680 C C . SER A 1 85 ? -12.188 -5.928 19.241 1.00 91.31 85 SER A C 1
ATOM 682 O O . SER A 1 85 ? -11.634 -4.840 19.101 1.00 91.31 85 SER A O 1
ATOM 684 N N . ALA A 1 86 ? -12.498 -6.710 18.205 1.00 92.19 86 ALA A N 1
ATOM 685 C CA . ALA A 1 86 ? -12.328 -6.282 16.818 1.00 92.19 86 ALA A CA 1
ATOM 686 C C . ALA A 1 86 ? -13.377 -5.222 16.450 1.00 92.19 86 ALA A C 1
ATOM 688 O O . ALA A 1 86 ? -14.548 -5.327 16.826 1.00 92.19 86 ALA A O 1
ATOM 689 N N . CYS A 1 87 ? -12.964 -4.197 15.718 1.00 92.94 87 CYS A N 1
ATOM 690 C CA . CYS A 1 87 ? -13.831 -3.122 15.271 1.00 92.94 87 CYS A CA 1
ATOM 691 C C . CYS A 1 87 ? -13.411 -2.588 13.897 1.00 92.94 87 CYS A C 1
ATOM 693 O O . CYS A 1 87 ? -12.288 -2.795 13.438 1.00 92.94 87 CYS A O 1
ATOM 695 N N . LYS A 1 88 ? -14.332 -1.886 13.242 1.00 92.12 88 LYS A N 1
ATOM 696 C CA . LYS A 1 88 ? -14.137 -1.217 11.958 1.00 92.12 88 LYS A CA 1
ATOM 697 C C . LYS A 1 88 ? -14.425 0.263 12.108 1.00 92.12 88 LYS A C 1
ATOM 699 O O . LYS A 1 88 ? -15.486 0.611 12.620 1.00 92.12 88 LYS A O 1
ATOM 704 N N . ILE A 1 89 ? -13.530 1.132 11.651 1.00 91.75 89 ILE A N 1
ATOM 705 C CA . ILE A 1 89 ? -13.803 2.571 11.599 1.00 91.75 89 ILE A CA 1
ATOM 706 C C . ILE A 1 89 ? -14.904 2.794 10.566 1.00 91.75 89 ILE A C 1
ATOM 708 O O . ILE A 1 89 ? -14.719 2.510 9.388 1.00 91.75 89 ILE A O 1
ATOM 712 N N . LEU A 1 90 ? -16.054 3.285 11.004 1.00 92.50 90 LEU A N 1
ATOM 713 C CA . LEU A 1 90 ? -17.169 3.639 10.130 1.00 92.50 90 LEU A CA 1
ATOM 714 C C . LEU A 1 90 ? -17.067 5.091 9.693 1.00 92.50 90 LEU A C 1
ATOM 716 O O . LEU A 1 90 ? -17.358 5.401 8.544 1.00 92.50 90 LEU A O 1
ATOM 720 N N . LYS A 1 91 ? -16.631 5.962 10.605 1.00 91.44 91 LYS A N 1
ATOM 721 C CA . LYS A 1 91 ? -16.535 7.392 10.346 1.00 91.44 91 LYS A CA 1
ATOM 722 C C . LYS A 1 91 ? -15.395 8.026 11.118 1.00 91.44 91 LYS A C 1
ATOM 724 O O . LYS A 1 91 ? -15.205 7.749 12.305 1.00 91.44 91 LYS A O 1
ATOM 729 N N . VAL A 1 92 ? -14.672 8.927 10.463 1.00 90.12 92 VAL A N 1
ATOM 730 C CA . VAL A 1 92 ? -13.716 9.808 11.141 1.00 90.12 92 VAL A CA 1
ATOM 731 C C . VAL A 1 92 ? -14.447 11.092 11.526 1.00 90.12 92 VAL A C 1
ATOM 733 O O . VAL A 1 92 ? -14.906 11.850 10.675 1.00 90.12 92 VAL A O 1
ATOM 736 N N . VAL A 1 93 ? -14.588 11.334 12.827 1.00 86.44 93 VAL A N 1
ATOM 737 C CA . VAL A 1 93 ? -15.307 12.484 13.383 1.00 86.44 93 VAL A CA 1
ATOM 738 C C . VAL A 1 93 ? -14.280 13.460 13.952 1.00 86.44 93 VAL A C 1
ATOM 740 O O . VAL A 1 93 ? -13.736 13.251 15.036 1.00 86.44 93 VAL A O 1
ATOM 743 N N . GLY A 1 94 ? -13.985 14.534 13.217 1.00 74.00 94 GLY A N 1
ATOM 744 C CA . GLY A 1 94 ? -12.986 15.519 13.633 1.00 74.00 94 GLY A CA 1
ATOM 745 C C . GLY A 1 94 ? -13.319 16.940 13.188 1.00 74.00 94 GLY A C 1
ATOM 746 O O . GLY A 1 94 ? -13.531 17.194 12.007 1.00 74.00 94 GLY A O 1
ATOM 747 N N . SER A 1 95 ? -13.323 17.866 14.149 1.00 53.00 95 SER A N 1
ATOM 748 C CA . SER A 1 95 ? -13.391 19.318 13.940 1.00 53.00 95 SER A CA 1
ATOM 749 C C . SER A 1 95 ? -12.349 19.990 14.846 1.00 53.00 95 SER A C 1
ATOM 751 O O . SER A 1 95 ? -12.665 20.420 15.954 1.00 53.00 95 SER A O 1
ATOM 753 N N . GLY A 1 96 ? -11.083 20.034 14.414 1.00 64.81 96 GLY A N 1
ATOM 754 C CA . GLY A 1 96 ? -9.982 20.691 15.139 1.00 64.81 96 GLY A CA 1
ATOM 755 C C . GLY A 1 96 ? -8.970 19.732 15.786 1.00 64.81 96 GLY A C 1
ATOM 756 O O . GLY A 1 96 ? -8.538 18.775 15.156 1.00 64.81 96 GLY A O 1
ATOM 757 N N . LYS A 1 97 ? -8.546 20.014 17.032 1.00 68.12 97 LYS A N 1
ATOM 758 C CA . LYS A 1 97 ? -7.419 19.340 17.727 1.00 68.12 97 LYS A CA 1
ATOM 759 C C . LYS A 1 97 ? -7.682 17.896 18.187 1.00 68.12 97 LYS A C 1
ATOM 761 O O . LYS A 1 97 ? -6.730 17.216 18.556 1.00 68.12 97 LYS A O 1
ATOM 766 N N . THR A 1 98 ? -8.929 17.434 18.193 1.00 77.69 98 THR A N 1
ATOM 767 C CA . THR A 1 98 ? -9.309 16.116 18.725 1.00 77.69 98 THR A CA 1
ATOM 768 C C . THR A 1 98 ? -10.077 15.327 17.672 1.00 77.69 98 THR A C 1
ATOM 770 O O . THR A 1 98 ? -11.243 15.610 17.400 1.00 77.69 98 THR A O 1
ATOM 773 N N . THR A 1 99 ? -9.422 14.323 17.089 1.00 87.00 99 THR A N 1
ATOM 774 C CA . THR A 1 99 ? -10.057 13.369 16.173 1.00 87.00 99 THR A CA 1
ATOM 775 C C . THR A 1 99 ? -10.631 12.208 16.975 1.00 87.00 99 THR A C 1
ATOM 777 O O . THR A 1 99 ? -9.927 11.581 17.768 1.00 87.00 99 THR A O 1
ATOM 780 N N . SER A 1 100 ? -11.914 11.930 16.777 1.00 91.44 100 SER A N 1
ATOM 781 C CA . SER A 1 100 ? -12.603 10.754 17.307 1.00 91.44 100 SER A CA 1
ATOM 782 C C . SER A 1 100 ? -13.056 9.866 16.152 1.00 91.44 100 SER A C 1
ATOM 784 O O . SER A 1 100 ? -13.177 10.314 15.013 1.00 91.44 100 SER A O 1
ATOM 786 N N . TYR A 1 101 ? -13.304 8.599 16.438 1.00 92.12 101 TYR A N 1
ATOM 787 C CA . TYR A 1 101 ? -13.637 7.597 15.438 1.00 92.12 101 TYR A CA 1
ATOM 788 C C . TYR A 1 101 ? -14.919 6.901 15.854 1.00 92.12 101 TYR A C 1
ATOM 790 O O . TYR A 1 101 ? -14.997 6.329 16.941 1.00 92.12 101 TYR A O 1
ATOM 798 N N . GLU A 1 102 ? -15.924 6.951 14.990 1.00 94.31 102 GLU A N 1
ATOM 799 C CA . GLU A 1 102 ? -17.076 6.074 15.119 1.00 94.31 102 GLU A CA 1
ATOM 800 C C . GLU A 1 102 ? -16.658 4.692 14.625 1.00 94.31 102 GLU A C 1
ATOM 802 O O . GLU A 1 102 ? -16.252 4.534 13.470 1.00 94.31 102 GLU A O 1
ATOM 807 N N . VAL A 1 103 ? -16.716 3.699 15.506 1.00 94.69 103 VAL A N 1
ATOM 808 C CA . VAL A 1 103 ? -16.342 2.318 15.215 1.00 94.69 103 VAL A CA 1
ATOM 809 C C . VAL A 1 103 ? -17.554 1.403 15.320 1.00 94.69 103 VAL A C 1
ATOM 811 O O . VAL A 1 103 ? -18.387 1.564 16.209 1.00 94.69 103 VAL A O 1
ATOM 814 N N . GLY A 1 104 ? -17.637 0.418 14.431 1.00 95.31 104 GLY A N 1
ATOM 815 C CA . GLY A 1 104 ? -18.565 -0.704 14.516 1.00 95.31 104 GLY A CA 1
ATOM 816 C C . GLY A 1 104 ? -17.852 -1.938 15.058 1.00 95.31 104 GLY A C 1
ATOM 817 O O . GLY A 1 104 ? -16.807 -2.320 14.536 1.00 95.31 104 GLY A O 1
ATOM 818 N N . TRP A 1 105 ? -18.391 -2.564 16.099 1.00 94.44 105 TRP A N 1
ATOM 819 C CA . TRP A 1 105 ? -17.827 -3.772 16.702 1.00 94.44 105 TRP A CA 1
ATOM 820 C C . TRP A 1 105 ? -18.155 -5.009 15.869 1.00 94.44 105 TRP A C 1
ATOM 822 O O . TRP A 1 105 ? -19.325 -5.265 15.578 1.00 94.44 105 TRP A O 1
ATOM 832 N N . ILE A 1 106 ? -17.132 -5.787 15.524 1.00 93.31 106 ILE A N 1
ATOM 833 C CA . ILE A 1 106 ? -17.248 -6.958 14.650 1.00 93.31 106 ILE A CA 1
ATOM 834 C C . ILE A 1 106 ? -17.582 -8.191 15.502 1.00 93.31 106 ILE A C 1
ATOM 836 O O . ILE A 1 106 ? -16.830 -8.546 16.412 1.00 93.31 106 ILE A O 1
ATOM 840 N N . GLY A 1 107 ? -18.726 -8.819 15.219 1.00 89.75 107 GLY A N 1
ATOM 841 C CA . GLY A 1 107 ? -19.173 -10.070 15.833 1.00 89.75 107 GLY A CA 1
ATOM 842 C C . GLY A 1 107 ? -18.510 -11.316 15.232 1.00 89.75 107 GLY A C 1
ATOM 843 O O . GLY A 1 107 ? -17.668 -11.235 14.339 1.00 89.75 107 GLY A O 1
ATOM 844 N N . GLN A 1 108 ? -18.901 -12.498 15.714 1.00 85.94 108 GLN A N 1
ATOM 845 C CA . GLN A 1 108 ? -18.356 -13.783 15.237 1.00 85.94 108 GLN A CA 1
ATOM 846 C C . GLN A 1 108 ? -18.699 -14.092 13.770 1.00 85.94 108 GLN A C 1
ATOM 848 O O . GLN A 1 108 ? -17.965 -14.812 13.101 1.00 85.94 108 GLN A O 1
ATOM 853 N N . ASP A 1 109 ? -19.798 -13.539 13.271 1.00 89.56 109 ASP A N 1
ATOM 854 C CA . ASP A 1 109 ? -20.299 -13.651 11.900 1.00 89.56 109 ASP A CA 1
ATOM 855 C C . ASP A 1 109 ? -19.743 -12.565 10.963 1.00 89.56 109 ASP A C 1
ATOM 857 O O . ASP A 1 109 ? -20.202 -12.421 9.831 1.00 89.56 109 ASP A O 1
ATOM 861 N N . ASN A 1 110 ? -18.754 -11.793 11.427 1.00 85.44 110 ASN A N 1
ATOM 862 C CA . ASN A 1 110 ? -18.210 -10.622 10.742 1.00 85.44 110 ASN A CA 1
ATOM 863 C C . ASN A 1 110 ? -19.233 -9.484 10.529 1.00 85.44 110 ASN A C 1
ATOM 865 O O . ASN A 1 110 ? -18.962 -8.541 9.781 1.00 85.44 110 ASN A O 1
ATOM 869 N N . ALA A 1 111 ? -20.399 -9.541 11.183 1.00 90.12 111 ALA A N 1
ATOM 870 C CA . ALA A 1 111 ? -21.386 -8.472 11.150 1.00 90.12 111 ALA A CA 1
ATOM 871 C C . ALA A 1 111 ? -21.071 -7.395 12.197 1.00 90.12 111 ALA A C 1
ATOM 873 O O . ALA A 1 111 ? -20.469 -7.652 13.245 1.00 90.12 111 ALA A O 1
ATOM 874 N N . ILE A 1 112 ? -21.499 -6.163 11.916 1.00 91.56 112 ILE A N 1
ATOM 875 C CA . ILE A 1 112 ? -21.406 -5.059 12.874 1.00 91.56 112 ILE A CA 1
ATOM 876 C C . ILE A 1 112 ? -22.529 -5.227 13.903 1.00 91.56 112 ILE A C 1
ATOM 878 O O . ILE A 1 112 ? -23.705 -5.143 13.563 1.00 91.56 112 ILE A O 1
ATOM 882 N N . THR A 1 113 ? -22.157 -5.456 15.161 1.00 92.38 113 THR A N 1
ATOM 883 C CA . THR A 1 113 ? -23.095 -5.746 16.262 1.00 92.38 113 THR A CA 1
ATOM 884 C C . THR A 1 113 ? -23.574 -4.492 16.988 1.00 92.38 113 THR A C 1
ATOM 886 O O . THR A 1 113 ? -24.732 -4.398 17.386 1.00 92.38 113 THR A O 1
ATOM 889 N N . SER A 1 114 ? -22.686 -3.519 17.177 1.00 92.00 114 SER A N 1
ATOM 890 C CA . SER A 1 114 ? -22.980 -2.239 17.820 1.00 92.00 114 SER A CA 1
ATOM 891 C C . SER A 1 114 ? -21.962 -1.186 17.390 1.00 92.00 114 SER A C 1
ATOM 893 O O . SER A 1 114 ? -20.898 -1.533 16.873 1.00 92.00 114 SER A O 1
ATOM 895 N N . THR A 1 115 ? -22.258 0.093 17.617 1.00 94.56 115 THR A N 1
ATOM 896 C CA . THR A 1 115 ? -21.337 1.203 17.333 1.00 94.56 115 THR A CA 1
ATOM 897 C C . THR A 1 115 ? -20.901 1.921 18.606 1.00 94.56 115 THR A C 1
ATOM 899 O O . THR A 1 115 ? -21.560 1.860 19.646 1.00 94.56 115 THR A O 1
ATOM 902 N N . SER A 1 116 ? -19.737 2.561 18.570 1.00 93.38 116 SER A N 1
ATOM 903 C CA . SER A 1 116 ? -19.204 3.374 19.668 1.00 93.38 116 SER A CA 1
ATOM 904 C C . SER A 1 116 ? -18.296 4.467 19.121 1.00 93.38 116 SER A C 1
ATOM 906 O O . SER A 1 116 ? -17.742 4.325 18.035 1.00 93.38 116 SER A O 1
ATOM 908 N N . VAL A 1 117 ? -18.125 5.553 19.872 1.00 93.38 117 VAL A N 1
ATOM 909 C CA . VAL A 1 117 ? -17.196 6.631 19.514 1.00 93.38 117 VAL A CA 1
ATOM 910 C C . VAL A 1 117 ? -15.974 6.537 20.413 1.00 93.38 117 VAL A C 1
ATOM 912 O O . VAL A 1 117 ? -16.102 6.583 21.634 1.00 93.38 117 VAL A O 1
ATOM 915 N N . LEU A 1 118 ? -14.801 6.394 19.805 1.00 91.69 118 LEU A N 1
ATOM 916 C CA . LEU A 1 118 ? -13.529 6.186 20.491 1.00 91.69 118 LEU A CA 1
ATOM 917 C C . LEU A 1 118 ? -12.509 7.261 20.119 1.00 91.69 118 LEU A C 1
ATOM 919 O O . LEU A 1 118 ? -12.569 7.854 19.039 1.00 91.69 118 LEU A O 1
ATOM 923 N N . ARG A 1 119 ? -11.542 7.496 21.007 1.00 90.12 119 ARG A N 1
ATOM 924 C CA . ARG A 1 119 ? -10.357 8.308 20.702 1.00 90.12 119 ARG A CA 1
ATOM 925 C C . ARG A 1 119 ? -9.267 7.442 20.089 1.00 90.12 119 ARG A C 1
ATOM 927 O O . ARG A 1 119 ? -9.292 6.225 20.229 1.00 90.12 119 ARG A O 1
ATOM 934 N N . ALA A 1 120 ? -8.289 8.079 19.444 1.00 86.81 120 ALA A N 1
ATOM 935 C CA . ALA A 1 120 ? -7.153 7.370 18.854 1.00 86.81 120 ALA A CA 1
ATOM 936 C C . ALA A 1 120 ? -6.410 6.490 19.882 1.00 86.81 120 ALA A C 1
ATOM 938 O O . ALA A 1 120 ? -6.013 5.380 19.546 1.00 86.81 120 ALA A O 1
ATOM 939 N N . ASP A 1 121 ? -6.307 6.952 21.133 1.00 86.50 121 ASP A N 1
ATOM 940 C CA . ASP A 1 121 ? -5.614 6.255 22.230 1.00 86.50 121 ASP A CA 1
ATOM 941 C C . ASP A 1 121 ? -6.285 4.932 22.648 1.00 86.50 121 ASP A C 1
ATOM 943 O O . ASP A 1 121 ? -5.629 4.045 23.196 1.00 86.50 121 ASP A O 1
ATOM 947 N N . ASP A 1 122 ? -7.586 4.778 22.381 1.00 89.25 122 ASP A N 1
ATOM 948 C CA . ASP A 1 122 ? -8.347 3.563 22.700 1.00 89.25 122 ASP A CA 1
ATOM 949 C C . ASP A 1 122 ? -8.281 2.515 21.573 1.00 89.25 122 ASP A C 1
ATOM 951 O O . ASP A 1 122 ? -8.698 1.363 21.754 1.00 89.25 122 ASP A O 1
ATOM 955 N N . LEU A 1 123 ? -7.760 2.908 20.404 1.00 88.94 123 LEU A N 1
ATOM 956 C CA . LEU A 1 123 ? -7.600 2.058 19.230 1.00 88.94 123 LEU A CA 1
ATOM 957 C C . LEU A 1 123 ? -6.237 1.358 19.277 1.00 88.94 123 LEU A C 1
ATOM 959 O O . LEU A 1 123 ? -5.174 1.971 19.322 1.00 88.94 123 LEU A O 1
ATOM 963 N N . ILE A 1 124 ? -6.266 0.034 19.219 1.00 87.00 124 ILE A N 1
ATOM 964 C CA . ILE A 1 124 ? -5.106 -0.849 19.279 1.00 87.00 124 ILE A CA 1
ATOM 965 C C . ILE A 1 124 ? -4.850 -1.426 17.889 1.00 87.00 124 ILE A C 1
ATOM 967 O O . ILE A 1 124 ? -5.612 -2.243 17.357 1.00 87.00 124 ILE A O 1
ATOM 971 N N . ARG A 1 125 ? -3.714 -1.053 17.299 1.00 75.25 125 ARG A N 1
ATOM 972 C CA . ARG A 1 125 ? -3.318 -1.542 15.978 1.00 75.25 125 ARG A CA 1
ATOM 973 C C . ARG A 1 125 ? -2.302 -2.673 16.087 1.00 75.25 125 ARG A C 1
ATOM 975 O O . ARG A 1 125 ? -1.160 -2.462 16.477 1.00 75.25 125 ARG A O 1
ATOM 982 N N . LYS A 1 126 ? -2.694 -3.882 15.674 1.00 68.00 126 LYS A N 1
ATOM 983 C CA . LYS A 1 126 ? -1.786 -5.046 15.665 1.00 68.00 126 LYS A CA 1
ATOM 984 C C . LYS A 1 126 ? -0.914 -5.112 14.400 1.00 68.00 126 LYS A C 1
ATOM 986 O O . LYS A 1 126 ? 0.220 -5.578 14.479 1.00 68.00 126 LYS A O 1
ATOM 991 N N . LYS A 1 127 ? -1.409 -4.660 13.233 1.00 72.69 127 LYS A N 1
ATOM 992 C CA . LYS A 1 127 ? -0.700 -4.694 11.930 1.00 72.69 127 LYS A CA 1
ATOM 993 C C . LYS A 1 127 ? -1.120 -3.536 11.006 1.00 72.69 127 LYS A C 1
ATOM 995 O O . LYS A 1 127 ? -2.196 -2.968 11.168 1.00 72.69 127 LYS A O 1
ATOM 1000 N N . ALA A 1 128 ? -0.261 -3.191 10.043 1.00 77.81 128 ALA A N 1
ATOM 1001 C CA . ALA A 1 128 ? -0.608 -2.269 8.957 1.00 77.81 128 ALA A CA 1
ATOM 1002 C C . ALA A 1 128 ? -1.724 -2.871 8.072 1.00 77.81 128 ALA A C 1
ATOM 1004 O O . ALA A 1 128 ? -1.841 -4.100 8.018 1.00 77.81 128 ALA A O 1
ATOM 1005 N N . PRO A 1 129 ? -2.502 -2.049 7.342 1.00 79.75 129 PRO A N 1
ATOM 1006 C CA . PRO A 1 129 ? -3.656 -2.520 6.572 1.00 79.75 129 PRO A CA 1
ATOM 1007 C C . PRO A 1 129 ? -3.258 -3.414 5.389 1.00 79.75 129 PRO A C 1
ATOM 1009 O O . PRO A 1 129 ? -4.056 -4.208 4.905 1.00 79.75 129 PRO A O 1
ATOM 1012 N N . CYS A 1 130 ? -2.005 -3.331 4.939 1.00 86.31 130 CYS A N 1
ATOM 1013 C CA . CYS A 1 130 ? -1.445 -4.223 3.937 1.00 86.31 130 CYS A CA 1
ATOM 1014 C C . CYS A 1 130 ? -0.016 -4.641 4.306 1.00 86.31 130 CYS A C 1
ATOM 1016 O O . CYS A 1 130 ? 0.754 -3.885 4.902 1.00 86.31 130 CYS A O 1
ATOM 1018 N N . GLY A 1 131 ? 0.368 -5.859 3.924 1.00 90.81 131 GLY A N 1
ATOM 1019 C CA . GLY A 1 131 ? 1.712 -6.375 4.183 1.00 90.81 131 GLY A CA 1
ATOM 1020 C C . GLY A 1 131 ? 2.791 -5.718 3.314 1.00 90.81 131 GLY A C 1
ATOM 1021 O O . GLY A 1 131 ? 2.545 -5.336 2.172 1.00 90.81 131 GLY A O 1
ATOM 1022 N N . ARG A 1 132 ? 4.038 -5.692 3.806 1.00 94.56 132 ARG A N 1
ATOM 1023 C CA . ARG A 1 132 ? 5.205 -5.162 3.067 1.00 94.56 132 ARG A CA 1
ATOM 1024 C C . ARG A 1 132 ? 5.387 -5.777 1.676 1.00 94.56 132 ARG A C 1
ATOM 1026 O O . ARG A 1 132 ? 5.788 -5.086 0.749 1.00 94.56 132 ARG A O 1
ATOM 1033 N N . ASN A 1 133 ? 5.093 -7.069 1.513 1.00 94.00 133 ASN A N 1
ATOM 1034 C CA . ASN A 1 133 ? 5.192 -7.724 0.206 1.00 94.00 133 ASN A CA 1
ATOM 1035 C C . ASN A 1 133 ? 4.133 -7.214 -0.789 1.00 94.00 133 ASN A C 1
ATOM 1037 O O . ASN A 1 133 ? 4.419 -7.116 -1.976 1.00 94.00 133 ASN A O 1
ATOM 1041 N N . MET A 1 134 ? 2.935 -6.862 -0.307 1.00 95.38 134 MET A N 1
ATOM 1042 C CA . MET A 1 134 ? 1.913 -6.229 -1.144 1.00 95.38 134 MET A CA 1
ATOM 1043 C C . MET A 1 134 ? 2.390 -4.852 -1.613 1.00 95.38 134 MET A C 1
ATOM 1045 O O . MET A 1 134 ? 2.339 -4.571 -2.803 1.00 95.38 134 MET A O 1
ATOM 1049 N N . LEU A 1 135 ? 2.950 -4.045 -0.704 1.00 96.00 135 LEU A N 1
ATOM 1050 C CA . LEU A 1 135 ? 3.532 -2.744 -1.050 1.00 96.00 135 LEU A CA 1
ATOM 1051 C C . LEU A 1 135 ? 4.669 -2.871 -2.071 1.00 96.00 135 LEU A C 1
ATOM 1053 O O . LEU A 1 135 ? 4.699 -2.117 -3.032 1.00 96.00 135 LEU A O 1
ATOM 1057 N N . LYS A 1 136 ? 5.570 -3.853 -1.917 1.00 95.88 136 LYS A N 1
ATOM 1058 C CA . LYS A 1 136 ? 6.646 -4.118 -2.892 1.00 95.88 136 LYS A CA 1
ATOM 1059 C C . LYS A 1 136 ? 6.107 -4.365 -4.300 1.00 95.88 136 LYS A C 1
ATOM 1061 O O . LYS A 1 136 ? 6.629 -3.800 -5.254 1.00 95.88 136 LYS A O 1
ATOM 1066 N N . ILE A 1 137 ? 5.093 -5.222 -4.411 1.00 96.19 137 ILE A N 1
ATOM 1067 C CA . ILE A 1 137 ? 4.438 -5.553 -5.681 1.00 96.19 137 ILE A CA 1
ATOM 1068 C C . ILE A 1 137 ? 3.754 -4.308 -6.252 1.00 96.19 137 ILE A C 1
ATOM 1070 O O . ILE A 1 137 ? 3.982 -3.969 -7.406 1.00 96.19 137 ILE A O 1
ATOM 1074 N N . PHE A 1 138 ? 2.988 -3.593 -5.424 1.00 97.12 138 PHE A N 1
ATOM 1075 C CA . PHE A 1 138 ? 2.263 -2.397 -5.836 1.00 97.12 138 PHE A CA 1
ATOM 1076 C C . PHE A 1 138 ? 3.185 -1.280 -6.330 1.00 97.12 138 PHE A C 1
ATOM 1078 O O . PHE A 1 138 ? 2.916 -0.696 -7.373 1.00 97.12 138 PHE A O 1
ATOM 1085 N N . ILE A 1 139 ? 4.285 -0.999 -5.626 1.00 96.56 139 ILE A N 1
ATOM 1086 C CA . ILE A 1 139 ? 5.259 0.015 -6.051 1.00 96.56 139 ILE A CA 1
ATOM 1087 C C . ILE A 1 139 ? 5.792 -0.344 -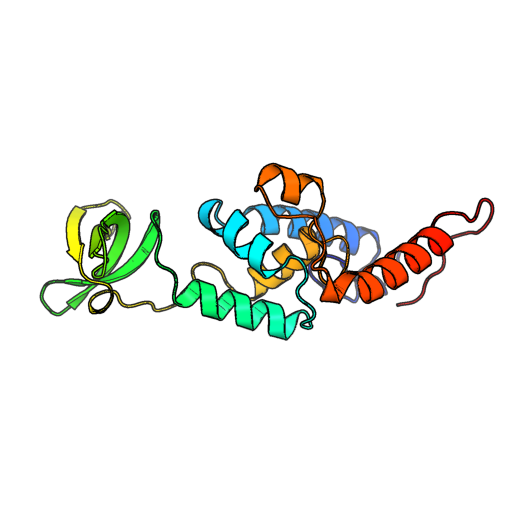7.438 1.00 96.56 139 ILE A C 1
ATOM 1089 O O . ILE A 1 139 ? 5.675 0.463 -8.347 1.00 96.56 139 ILE A O 1
ATOM 1093 N N . ARG A 1 140 ? 6.284 -1.574 -7.638 1.00 95.31 140 ARG A N 1
ATOM 1094 C CA . ARG A 1 140 ? 6.833 -1.983 -8.942 1.00 95.31 140 ARG A CA 1
ATOM 1095 C C . ARG A 1 140 ? 5.808 -1.969 -10.073 1.00 95.31 140 ARG A C 1
ATOM 1097 O O . ARG A 1 140 ? 6.178 -1.650 -11.195 1.00 95.31 140 ARG A O 1
ATOM 1104 N N . GLU A 1 141 ? 4.560 -2.325 -9.784 1.00 95.69 141 GLU A N 1
ATOM 1105 C CA . GLU A 1 141 ? 3.470 -2.313 -10.766 1.00 95.69 141 GLU A CA 1
ATOM 1106 C C . GLU A 1 141 ? 3.015 -0.890 -11.120 1.00 95.69 141 GLU A C 1
ATOM 1108 O O . GLU A 1 141 ? 2.593 -0.623 -12.239 1.00 95.69 141 GLU A O 1
ATOM 1113 N N . SER A 1 142 ? 3.082 0.040 -10.166 1.00 95.50 142 SER A N 1
ATOM 1114 C CA . SER A 1 142 ? 2.546 1.394 -10.329 1.00 95.50 142 SER A CA 1
ATOM 1115 C C . SER A 1 142 ? 3.549 2.408 -10.879 1.00 95.50 142 SER A C 1
ATOM 1117 O O . SER A 1 142 ? 3.146 3.533 -11.183 1.00 95.50 142 SER A O 1
ATOM 1119 N N . THR A 1 143 ? 4.823 2.037 -11.033 1.00 95.50 143 THR A N 1
ATOM 1120 C CA . THR A 1 143 ? 5.902 2.964 -11.406 1.00 95.50 143 THR A CA 1
ATOM 1121 C C . THR A 1 143 ? 6.611 2.606 -12.708 1.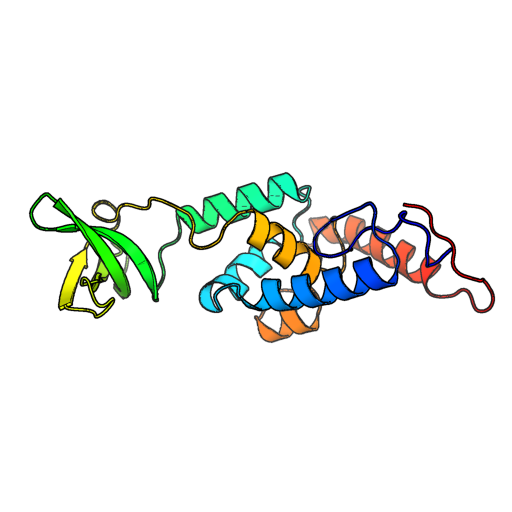00 95.50 143 THR A C 1
ATOM 1123 O O . THR A 1 143 ? 6.946 1.449 -12.951 1.00 95.50 143 THR A O 1
ATOM 1126 N N . SER A 1 144 ? 6.965 3.626 -13.491 1.00 91.19 144 SER A N 1
ATOM 1127 C CA . SER A 1 144 ? 7.801 3.497 -14.690 1.00 91.19 144 SER A CA 1
ATOM 1128 C C . SER A 1 144 ? 9.307 3.495 -14.396 1.00 91.19 144 SER A C 1
ATOM 1130 O O . SER A 1 144 ? 10.083 3.034 -15.230 1.00 91.19 144 SER A O 1
ATOM 1132 N N . GLN A 1 145 ? 9.720 4.003 -13.231 1.00 88.38 145 GLN A N 1
ATOM 1133 C CA . GLN A 1 145 ? 11.115 4.267 -12.860 1.00 88.38 145 GLN A CA 1
ATOM 1134 C C . GLN A 1 145 ? 11.335 4.063 -11.353 1.00 88.38 145 GLN A C 1
ATOM 1136 O O . GLN A 1 145 ? 10.413 4.293 -10.574 1.00 88.38 145 GLN A O 1
ATOM 1141 N N . ASN A 1 146 ? 12.564 3.697 -10.951 1.00 83.38 146 ASN A N 1
ATOM 1142 C CA . ASN A 1 146 ? 12.914 3.358 -9.562 1.00 83.38 146 ASN A CA 1
ATOM 1143 C C . ASN A 1 146 ? 13.641 4.459 -8.760 1.00 83.38 146 ASN A C 1
ATOM 1145 O O . ASN A 1 146 ? 13.647 4.393 -7.538 1.00 83.38 146 ASN A O 1
ATOM 1149 N N . SER A 1 147 ? 14.326 5.422 -9.386 1.00 85.75 147 SER A N 1
ATOM 1150 C CA . SER A 1 147 ? 14.961 6.531 -8.648 1.00 85.75 147 SER A CA 1
ATOM 1151 C C . SER A 1 147 ? 15.192 7.759 -9.543 1.00 85.75 147 SER A C 1
ATOM 1153 O O . SER A 1 147 ? 15.945 7.656 -10.509 1.00 85.75 147 SER A O 1
ATOM 1155 N N . PRO A 1 148 ? 14.537 8.903 -9.270 1.00 91.19 148 PRO A N 1
ATOM 1156 C CA . PRO A 1 148 ? 13.360 8.992 -8.407 1.00 91.19 148 PRO A CA 1
ATOM 1157 C C . PRO A 1 148 ? 12.250 8.045 -8.883 1.00 91.19 148 PRO A C 1
ATOM 1159 O O . PRO A 1 148 ? 12.153 7.742 -10.071 1.00 91.19 148 PRO A O 1
ATOM 1162 N N . TRP A 1 149 ? 11.428 7.547 -7.967 1.00 93.69 149 TRP A N 1
ATOM 1163 C CA . TRP A 1 149 ? 10.268 6.735 -8.320 1.00 93.69 149 TRP A CA 1
ATOM 1164 C C . TRP A 1 149 ? 9.243 7.596 -9.059 1.00 93.69 149 TRP A C 1
ATOM 1166 O O . TRP A 1 149 ? 8.832 8.641 -8.554 1.00 93.69 149 TRP A O 1
ATOM 1176 N N . ILE A 1 150 ? 8.822 7.161 -10.247 1.00 94.19 150 ILE A N 1
ATOM 1177 C CA . ILE A 1 150 ? 7.834 7.879 -11.065 1.00 94.19 150 ILE A CA 1
ATOM 1178 C C . ILE A 1 150 ? 6.614 6.991 -11.257 1.00 94.19 150 ILE A C 1
ATOM 1180 O O . ILE A 1 150 ? 6.718 5.910 -11.833 1.00 94.19 150 ILE A O 1
ATOM 1184 N N . VAL A 1 151 ? 5.460 7.447 -10.780 1.00 95.62 151 VAL A N 1
ATOM 1185 C CA . VAL A 1 151 ? 4.169 6.778 -10.955 1.00 95.62 151 VAL A CA 1
ATOM 1186 C C . VAL A 1 151 ? 3.732 6.864 -12.420 1.00 95.62 151 VAL A C 1
ATOM 1188 O O . VAL A 1 151 ? 3.907 7.891 -13.078 1.00 95.62 151 VAL A O 1
ATOM 1191 N N . HIS A 1 152 ? 3.132 5.792 -12.940 1.00 94.50 152 HIS A N 1
ATOM 1192 C CA . HIS A 1 152 ? 2.559 5.777 -14.284 1.00 94.50 152 HIS A CA 1
ATOM 1193 C C . HIS A 1 152 ? 1.546 6.909 -14.482 1.00 94.50 152 HIS A C 1
ATOM 1195 O O . HIS A 1 152 ? 0.678 7.141 -13.640 1.00 94.50 152 HIS A O 1
ATOM 1201 N N . MET A 1 153 ? 1.618 7.577 -15.637 1.00 92.88 153 MET A N 1
ATOM 1202 C CA . MET A 1 153 ? 0.807 8.763 -15.925 1.00 92.88 153 MET A CA 1
ATOM 1203 C C . MET A 1 153 ? -0.704 8.499 -15.808 1.00 92.88 153 MET A C 1
ATOM 1205 O O . MET A 1 153 ? -1.435 9.359 -15.322 1.00 92.88 153 MET A O 1
ATOM 1209 N N . ASP A 1 154 ? -1.174 7.310 -16.188 1.00 93.50 154 ASP A N 1
ATOM 1210 C CA . ASP A 1 154 ? -2.594 6.950 -16.086 1.00 93.50 154 ASP A CA 1
ATOM 1211 C C . ASP A 1 154 ? -3.055 6.830 -14.628 1.00 93.50 154 ASP A C 1
ATOM 1213 O O . ASP A 1 154 ? -4.142 7.291 -14.274 1.00 93.50 154 ASP A O 1
ATOM 1217 N N . LEU A 1 155 ? -2.207 6.277 -13.753 1.00 93.81 155 LEU A N 1
ATOM 1218 C CA . LEU A 1 155 ? -2.468 6.216 -12.315 1.00 93.81 155 LEU A CA 1
ATOM 1219 C C . LEU A 1 155 ? -2.381 7.604 -11.680 1.00 93.81 155 LEU A C 1
ATOM 1221 O O . LEU A 1 155 ? -3.241 7.953 -10.873 1.00 93.81 155 LEU A O 1
ATOM 1225 N N . ALA A 1 156 ? -1.392 8.408 -12.075 1.00 94.00 156 ALA A N 1
ATOM 1226 C CA . ALA A 1 156 ? -1.240 9.769 -11.582 1.00 94.00 156 ALA A CA 1
ATOM 1227 C C . ALA A 1 156 ? -2.476 10.621 -11.904 1.00 94.00 156 ALA A C 1
ATOM 1229 O O . ALA A 1 156 ? -3.036 11.247 -11.010 1.00 94.00 156 ALA A O 1
ATOM 1230 N N . LYS A 1 157 ? -2.980 10.556 -13.143 1.00 94.06 157 LYS A N 1
ATOM 1231 C CA . LYS A 1 157 ? -4.233 11.215 -13.545 1.00 94.06 157 LYS A CA 1
ATOM 1232 C C . LYS A 1 157 ? -5.433 10.688 -12.763 1.00 94.06 157 LYS A C 1
ATOM 1234 O O . LYS A 1 157 ? -6.218 11.475 -12.244 1.00 94.06 157 LYS A O 1
ATOM 1239 N N . LYS A 1 158 ? -5.566 9.364 -12.652 1.00 94.69 158 LYS A N 1
ATOM 1240 C CA . LYS A 1 158 ? -6.697 8.715 -11.973 1.00 94.69 158 LYS A CA 1
ATOM 1241 C C . LYS A 1 158 ? -6.799 9.081 -10.491 1.00 94.69 158 LYS A C 1
ATOM 1243 O O . LYS A 1 158 ? -7.910 9.202 -9.985 1.00 94.69 158 LYS A O 1
ATOM 1248 N N . TYR A 1 159 ? -5.667 9.230 -9.805 1.00 93.75 159 TYR A N 1
ATOM 1249 C CA . TYR A 1 159 ? -5.611 9.506 -8.366 1.00 93.75 159 TYR A CA 1
ATOM 1250 C C . TYR A 1 159 ? -5.171 10.940 -8.028 1.00 93.75 159 TYR A C 1
ATOM 1252 O O . TYR A 1 159 ? -4.919 11.232 -6.863 1.00 93.75 159 TYR A O 1
ATOM 1260 N N . GLY A 1 160 ? -5.086 11.840 -9.015 1.00 93.00 160 GLY A N 1
ATOM 1261 C CA . GLY A 1 160 ? -4.735 13.248 -8.796 1.00 93.00 160 GLY A CA 1
ATOM 1262 C C . GLY A 1 160 ? -3.330 13.460 -8.220 1.00 93.00 160 GLY A C 1
ATOM 1263 O O . GLY A 1 160 ? -3.129 14.343 -7.390 1.00 93.00 160 GLY A O 1
ATOM 1264 N N . ILE A 1 161 ? -2.363 12.632 -8.615 1.00 93.38 161 ILE A N 1
ATOM 1265 C CA . ILE A 1 161 ? -0.979 12.714 -8.138 1.00 93.38 161 ILE A CA 1
ATOM 1266 C C . ILE A 1 161 ? -0.244 13.819 -8.912 1.00 93.38 161 ILE A C 1
ATOM 1268 O O . ILE A 1 161 ? -0.243 13.773 -10.145 1.00 93.38 161 ILE A O 1
ATOM 1272 N N . PRO A 1 162 ? 0.408 14.786 -8.237 1.00 90.19 162 PRO A N 1
ATOM 1273 C CA . PRO A 1 162 ? 1.189 15.819 -8.909 1.00 90.19 162 PRO A CA 1
ATOM 1274 C C . PRO A 1 162 ? 2.323 15.221 -9.750 1.00 90.19 162 PRO A C 1
ATOM 1276 O O . PRO A 1 162 ? 3.165 14.477 -9.247 1.00 90.19 162 PRO A O 1
ATOM 1279 N N . THR A 1 163 ? 2.351 15.570 -11.034 1.00 86.75 163 THR A N 1
ATOM 1280 C CA . THR A 1 163 ? 3.381 15.134 -11.994 1.00 86.75 163 THR A CA 1
ATOM 1281 C C . THR A 1 163 ? 4.388 16.230 -12.323 1.00 86.75 163 THR A C 1
ATOM 1283 O O . THR A 1 163 ? 5.226 16.051 -13.206 1.00 86.75 163 THR A O 1
ATOM 1286 N N . GLU A 1 164 ? 4.288 17.383 -11.663 1.00 82.38 164 GLU A N 1
ATOM 1287 C CA . GLU A 1 164 ? 5.277 18.446 -11.785 1.00 82.38 164 GLU A CA 1
ATOM 1288 C C . GLU A 1 164 ? 6.455 18.140 -10.852 1.00 82.38 164 GLU A C 1
ATOM 1290 O O . GLU A 1 164 ? 6.255 17.987 -9.642 1.00 82.38 164 GLU A O 1
ATOM 1295 N N . PRO A 1 165 ? 7.683 18.023 -11.384 1.00 76.94 165 PRO A N 1
ATOM 1296 C CA . PRO A 1 165 ? 8.846 17.749 -10.560 1.00 76.94 165 PRO A CA 1
ATOM 1297 C C . PRO A 1 165 ? 9.145 18.939 -9.634 1.00 76.94 165 PRO A C 1
ATOM 1299 O O . PRO A 1 165 ? 9.114 20.088 -10.089 1.00 76.94 165 PRO A O 1
ATOM 1302 N N . PRO A 1 166 ? 9.495 18.697 -8.355 1.00 78.19 166 PRO A N 1
ATOM 1303 C CA . PRO A 1 166 ? 10.009 19.741 -7.472 1.00 78.19 166 PRO A CA 1
ATOM 1304 C C . PRO A 1 166 ? 11.200 20.456 -8.117 1.00 78.19 166 PRO A C 1
ATOM 1306 O O . PRO A 1 166 ? 12.021 19.818 -8.780 1.00 78.19 166 PRO A O 1
ATOM 1309 N N . LYS A 1 167 ? 11.309 21.777 -7.927 1.00 74.06 167 LYS A N 1
ATOM 1310 C CA . LYS A 1 167 ? 12.307 22.634 -8.605 1.00 74.06 167 LYS A CA 1
ATOM 1311 C C . LYS A 1 167 ? 13.746 22.150 -8.392 1.00 74.06 167 LYS A C 1
ATOM 1313 O O . LYS A 1 167 ? 14.578 22.203 -9.289 1.00 74.06 167 LYS A O 1
ATOM 1318 N N . ASP A 1 168 ? 13.991 21.629 -7.206 1.00 72.75 168 ASP A N 1
ATOM 1319 C CA . ASP A 1 168 ? 15.213 21.039 -6.675 1.00 72.75 168 ASP A CA 1
ATOM 1320 C C . ASP A 1 168 ? 15.530 19.643 -7.249 1.00 72.75 168 ASP A C 1
ATOM 1322 O O . ASP A 1 168 ? 16.665 19.183 -7.155 1.00 72.75 168 ASP A O 1
ATOM 1326 N N . MET A 1 169 ? 14.573 18.998 -7.926 1.00 67.12 169 MET A N 1
ATOM 1327 C CA . MET A 1 169 ? 14.724 17.677 -8.555 1.00 67.12 169 MET A CA 1
ATOM 1328 C C . MET A 1 169 ? 14.748 17.726 -10.093 1.00 67.12 169 MET A C 1
ATOM 1330 O O . MET A 1 169 ? 15.025 16.717 -10.745 1.00 67.12 169 MET A O 1
ATOM 1334 N N . ILE A 1 170 ? 14.502 18.902 -10.682 1.00 63.31 170 ILE A N 1
ATOM 1335 C CA . ILE A 1 170 ? 14.479 19.129 -12.135 1.00 6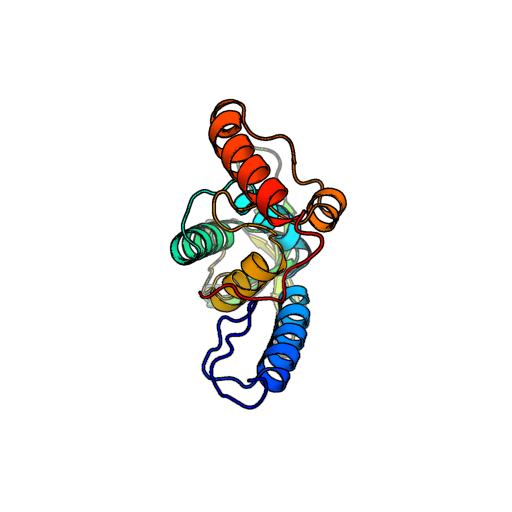3.31 170 ILE A CA 1
ATOM 1336 C C . ILE A 1 170 ? 15.762 18.591 -12.789 1.00 63.31 170 ILE A C 1
ATOM 1338 O O . ILE A 1 170 ? 15.687 17.779 -13.706 1.00 63.31 170 ILE A O 1
ATOM 1342 N N . VAL A 1 171 ? 16.945 18.938 -12.274 1.00 60.56 171 VAL A N 1
ATOM 1343 C CA . VAL A 1 171 ? 18.232 18.540 -12.882 1.00 60.56 171 VAL A CA 1
ATOM 1344 C C . VAL A 1 171 ? 18.421 17.014 -12.916 1.00 60.56 171 VAL A C 1
ATOM 1346 O O . VAL A 1 171 ? 18.897 16.469 -13.911 1.00 60.56 171 VAL A O 1
ATOM 1349 N N . THR A 1 172 ? 18.007 16.309 -11.860 1.00 60.47 172 THR A N 1
ATOM 1350 C CA . THR A 1 172 ? 18.129 14.845 -11.737 1.00 60.47 172 THR A CA 1
ATOM 1351 C C . THR A 1 172 ? 17.122 14.095 -12.609 1.00 60.47 172 THR A C 1
ATOM 1353 O O . THR A 1 172 ? 17.408 13.011 -13.115 1.00 60.47 172 THR A O 1
ATOM 1356 N N . ILE A 1 173 ? 15.931 14.663 -12.798 1.00 59.31 173 ILE A N 1
ATOM 1357 C CA . ILE A 1 173 ? 14.882 14.059 -13.623 1.00 59.31 173 ILE A CA 1
ATOM 1358 C C . ILE A 1 173 ? 15.190 14.268 -15.106 1.00 59.31 173 ILE A C 1
ATOM 1360 O O . ILE A 1 173 ? 15.110 13.315 -15.879 1.00 59.31 173 ILE A O 1
ATOM 1364 N N . PHE A 1 174 ? 15.617 15.470 -15.506 1.00 58.12 174 PHE A N 1
ATOM 1365 C CA . PHE A 1 174 ? 15.981 15.753 -16.897 1.00 58.12 174 PHE A CA 1
ATOM 1366 C C . PHE A 1 174 ? 17.173 14.915 -17.376 1.00 58.12 174 PHE A C 1
ATOM 1368 O O . PHE A 1 174 ? 17.167 14.481 -18.527 1.00 58.12 174 PHE A O 1
ATOM 1375 N N . SER A 1 175 ? 18.146 14.602 -16.513 1.00 57.31 175 SER A N 1
ATOM 1376 C CA . SER A 1 175 ? 19.215 13.667 -16.882 1.00 57.31 175 SER A CA 1
ATOM 1377 C C . SER A 1 175 ? 18.664 12.257 -17.144 1.00 57.31 175 SER A C 1
ATOM 1379 O O . SER A 1 175 ? 18.939 11.698 -18.201 1.00 57.31 175 SER A O 1
ATOM 1381 N N . CYS A 1 176 ? 17.799 11.712 -16.281 1.00 52.81 176 CYS A N 1
ATOM 1382 C CA . CYS A 1 176 ? 17.172 10.395 -16.493 1.00 52.81 176 CYS A CA 1
ATOM 1383 C C . CYS A 1 176 ? 16.251 10.337 -17.733 1.00 52.81 176 CYS A C 1
ATOM 1385 O O . CYS A 1 176 ? 16.230 9.327 -18.442 1.00 52.81 176 CYS A O 1
ATOM 1387 N N . PHE A 1 177 ? 15.509 11.408 -18.034 1.00 52.53 177 PHE A N 1
ATOM 1388 C CA . PHE A 1 177 ? 14.654 11.481 -19.229 1.00 52.53 177 PHE A CA 1
ATOM 1389 C C . PHE A 1 177 ? 15.461 11.564 -20.534 1.00 52.53 177 PHE A C 1
ATOM 1391 O O . PHE A 1 177 ? 15.094 10.936 -21.524 1.00 52.53 177 PHE A O 1
ATOM 1398 N N . LEU A 1 178 ? 16.590 12.278 -20.542 1.00 46.53 178 LEU A N 1
ATOM 1399 C CA . LEU A 1 178 ? 17.471 12.336 -21.714 1.00 46.53 178 LEU A CA 1
ATOM 1400 C C . LEU A 1 178 ? 18.216 11.014 -21.945 1.00 46.53 178 LEU A C 1
ATOM 1402 O O . LEU A 1 178 ? 18.368 10.606 -23.094 1.00 46.53 178 LEU A O 1
ATOM 1406 N N . TYR A 1 179 ? 18.600 10.303 -20.878 1.00 47.66 179 TYR A N 1
ATOM 1407 C CA . TYR A 1 179 ? 19.133 8.944 -21.005 1.00 47.66 179 TYR A CA 1
ATOM 1408 C C . TYR A 1 179 ? 18.067 7.946 -21.486 1.00 47.66 179 TYR A C 1
ATOM 1410 O O . TYR A 1 179 ? 18.378 7.081 -22.286 1.00 47.66 179 TYR A O 1
ATOM 1418 N N . SER A 1 180 ? 16.800 8.054 -21.076 1.00 45.16 180 SER A N 1
ATOM 1419 C CA . SER A 1 180 ? 15.757 7.127 -21.560 1.00 45.16 180 SER A CA 1
ATOM 1420 C C . SER A 1 180 ? 15.306 7.390 -23.004 1.00 45.16 180 SER A C 1
ATOM 1422 O O . SER A 1 180 ? 14.962 6.438 -23.702 1.00 45.16 180 SER A O 1
ATOM 1424 N N . LEU A 1 181 ? 15.370 8.634 -23.496 1.00 36.22 181 LEU A N 1
ATOM 1425 C CA . LEU A 1 181 ? 15.105 8.961 -24.906 1.00 36.22 181 LEU A CA 1
ATOM 1426 C C . LEU A 1 181 ? 16.228 8.511 -25.856 1.00 36.22 181 LEU A C 1
ATOM 1428 O O . LEU A 1 181 ? 15.927 8.136 -26.987 1.00 36.22 181 LEU A O 1
ATOM 1432 N N . SER A 1 182 ? 17.493 8.474 -25.419 1.00 36.16 182 SER A N 1
ATOM 1433 C CA . SER A 1 182 ? 18.578 7.896 -26.232 1.00 36.16 182 SER A CA 1
ATOM 1434 C C . SER A 1 182 ? 18.509 6.366 -26.331 1.00 36.16 182 SER A C 1
ATOM 1436 O O . SER A 1 182 ? 19.012 5.803 -27.297 1.00 36.16 182 SER A O 1
ATOM 1438 N N . TYR A 1 183 ? 17.820 5.697 -25.398 1.00 39.94 183 TYR A N 1
ATOM 1439 C CA . TYR A 1 183 ? 17.531 4.258 -25.459 1.00 39.94 183 TYR A CA 1
ATOM 1440 C C . TYR A 1 183 ? 16.281 3.895 -26.280 1.00 39.94 183 TYR A C 1
ATOM 1442 O O . TYR A 1 183 ? 16.032 2.710 -26.490 1.00 39.94 183 TYR A O 1
ATOM 1450 N N . TYR A 1 184 ? 15.489 4.869 -26.748 1.00 36.66 184 TYR A N 1
ATOM 1451 C CA . TYR A 1 184 ? 14.220 4.600 -27.445 1.00 36.66 184 TYR A CA 1
A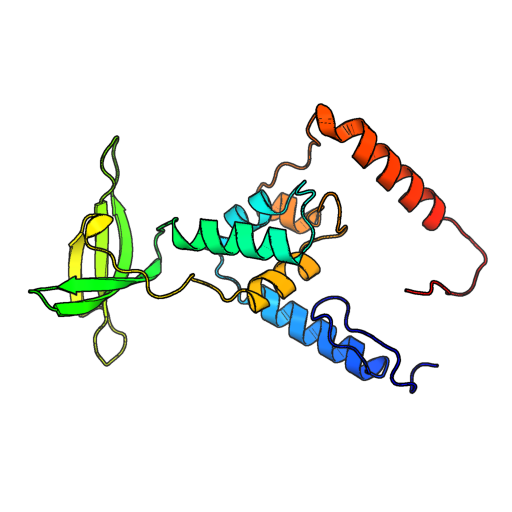TOM 1452 C C . TYR A 1 184 ? 14.234 4.892 -28.954 1.00 36.66 184 TYR A C 1
ATOM 1454 O O . TYR A 1 184 ? 13.200 4.754 -29.607 1.00 36.66 184 TYR A O 1
ATOM 1462 N N . TYR A 1 185 ? 15.384 5.248 -29.537 1.00 34.41 185 TYR A N 1
ATOM 1463 C CA . TYR A 1 185 ? 15.524 5.349 -30.992 1.00 34.41 185 TYR A CA 1
ATOM 1464 C C . TYR A 1 185 ? 16.781 4.628 -31.492 1.00 34.41 185 TYR A C 1
ATOM 1466 O O . TYR A 1 185 ? 17.798 5.247 -31.790 1.00 34.41 185 TYR A O 1
ATOM 1474 N N . ASP A 1 186 ? 16.680 3.304 -31.612 1.00 40.38 186 ASP A N 1
ATOM 1475 C CA . ASP A 1 186 ? 17.546 2.508 -32.481 1.00 40.38 186 ASP A CA 1
ATOM 1476 C C . ASP A 1 186 ? 16.663 1.820 -33.538 1.00 40.38 186 ASP A C 1
ATOM 1478 O O . ASP A 1 186 ? 15.915 0.895 -33.209 1.00 40.38 186 ASP A O 1
ATOM 1482 N N . PRO A 1 187 ? 16.681 2.273 -34.803 1.00 41.09 187 PRO A N 1
ATOM 1483 C CA . PRO A 1 187 ? 15.877 1.667 -35.854 1.00 41.09 187 PRO A CA 1
ATOM 1484 C C . PRO A 1 187 ? 16.420 0.313 -36.350 1.00 41.09 187 PRO A C 1
ATOM 1486 O O . PRO A 1 187 ? 15.893 -0.184 -37.343 1.00 41.09 187 PRO A O 1
ATOM 1489 N N . ASN A 1 188 ? 17.455 -0.289 -35.735 1.00 42.50 188 ASN A N 1
ATOM 1490 C CA . ASN A 1 188 ? 18.109 -1.469 -36.313 1.00 42.50 188 ASN A CA 1
ATOM 1491 C C . ASN A 1 188 ? 18.801 -2.488 -35.374 1.00 42.50 188 ASN A C 1
ATOM 1493 O O . ASN A 1 188 ? 19.578 -3.297 -35.886 1.00 42.50 188 ASN A O 1
ATOM 1497 N N . THR A 1 189 ? 18.536 -2.568 -34.061 1.00 40.19 189 THR A N 1
ATOM 1498 C CA . THR A 1 189 ? 19.191 -3.601 -33.218 1.00 40.19 189 THR A CA 1
ATOM 1499 C C . THR A 1 189 ? 18.266 -4.510 -32.406 1.00 40.19 189 THR A C 1
ATOM 1501 O O . THR A 1 189 ? 17.282 -4.126 -31.781 1.00 40.19 189 THR A O 1
ATOM 1504 N N . SER A 1 190 ? 18.621 -5.797 -32.464 1.00 34.34 190 SER A N 1
ATOM 1505 C CA . SER A 1 190 ? 18.024 -6.925 -31.761 1.00 34.34 190 SER A CA 1
ATOM 1506 C C . SER A 1 190 ? 18.371 -6.866 -30.268 1.00 34.34 190 SER A C 1
ATOM 1508 O O . SER A 1 190 ? 19.543 -6.869 -29.900 1.00 34.34 190 SER A O 1
ATOM 1510 N N . TRP A 1 191 ? 17.331 -6.878 -29.441 1.00 33.03 191 TRP A N 1
ATOM 1511 C CA . TRP A 1 191 ? 17.294 -6.880 -27.977 1.00 33.03 191 TRP A CA 1
ATOM 1512 C C . TRP A 1 191 ? 18.465 -7.571 -27.255 1.00 33.03 191 TRP A C 1
ATOM 1514 O O . TRP A 1 191 ? 18.512 -8.799 -27.157 1.00 33.03 191 TRP A O 1
ATOM 1524 N N . LEU A 1 192 ? 19.325 -6.772 -26.623 1.00 33.28 192 LEU A N 1
ATOM 1525 C CA . LEU A 1 192 ? 20.102 -7.161 -25.447 1.00 33.28 192 LEU A CA 1
ATOM 1526 C C . LEU A 1 192 ? 20.178 -5.969 -24.492 1.00 33.28 192 LEU A C 1
ATOM 1528 O O . LEU A 1 192 ? 20.796 -4.962 -24.816 1.00 33.28 192 LEU A O 1
ATOM 1532 N N . THR A 1 193 ? 19.633 -6.125 -23.291 1.00 32.88 193 THR A N 1
ATOM 1533 C CA . THR A 1 193 ? 20.267 -5.552 -22.104 1.00 32.88 193 THR A CA 1
ATOM 1534 C C . THR A 1 193 ? 20.253 -6.582 -20.986 1.00 32.88 193 THR A C 1
ATOM 1536 O O . THR A 1 193 ? 19.212 -7.109 -20.585 1.00 32.88 193 THR A O 1
ATOM 1539 N N . GLU A 1 194 ? 21.470 -6.904 -20.561 1.00 32.50 194 GLU A N 1
ATOM 1540 C CA . GLU A 1 194 ? 21.810 -7.569 -19.314 1.00 32.50 194 GLU A CA 1
ATOM 1541 C C . GLU A 1 194 ? 21.304 -6.723 -18.135 1.00 32.50 194 GLU A C 1
ATOM 1543 O O . GLU A 1 194 ? 21.368 -5.491 -18.172 1.00 32.50 194 GLU A O 1
ATOM 1548 N N . TRP A 1 195 ? 20.802 -7.403 -17.104 1.00 37.44 195 TRP A N 1
ATOM 1549 C CA . TRP A 1 195 ? 20.606 -6.867 -15.758 1.00 37.44 195 TRP A CA 1
ATOM 1550 C C . TRP A 1 195 ? 21.499 -7.650 -14.804 1.00 37.44 195 TRP A C 1
ATOM 1552 O O . TRP A 1 195 ? 21.503 -8.899 -14.927 1.00 37.44 195 TRP A O 1
#

Foldseek 3Di:
DQQFQQDAQQQQRDGRHGNVRSVVVNVVLLVLLVPPDPVVLLVLVQLLAQAQDFLLVSLVVSQVVLQLDDDAQDWFWFDDPNDIFIWGFHDFDDDPDFIKTWIFTQDPVRDRPDIDIGGPVRTDHPGGSDDSSSSSSNQSSQFPDGGSTHGDPVSCVVNVHDPDDDPVCVVVVVVVVVVVVVVPDDPDDDDDDDD

Organism: Aegilops tauschii subsp. strangulata (NCBI:txid200361)

InterPro domains:
  IPR013136 WSTF/Acf1/Cbp146 [PF10537] (1-75)
  IPR013136 WSTF/Acf1/Cbp146 [PS51136] (1-83)
  IPR053271 DDT domain-containing protein [PTHR15546] (1-169)

pLDDT: mean 84.06, std 17.27, range [32.5, 97.44]